Protein AF-A0A351KWB0-F1 (afdb_monomer)

Structure (mmCIF, N/CA/C/O backbone):
data_AF-A0A351KWB0-F1
#
_entry.id   AF-A0A351KWB0-F1
#
loop_
_atom_site.group_PDB
_atom_site.id
_atom_site.type_symbol
_atom_site.label_atom_id
_atom_site.label_alt_id
_atom_site.label_comp_id
_atom_site.label_asym_id
_atom_site.label_entity_id
_atom_site.label_seq_id
_atom_site.pdbx_PDB_ins_code
_atom_site.Cartn_x
_atom_site.Cartn_y
_atom_site.Cartn_z
_atom_site.occupancy
_atom_site.B_iso_or_equiv
_atom_site.auth_seq_id
_atom_site.auth_comp_id
_atom_site.auth_asym_id
_atom_site.auth_atom_id
_atom_site.pdbx_PDB_model_num
ATOM 1 N N . VAL A 1 1 ? -36.703 33.649 34.281 1.00 50.44 1 VAL A N 1
ATOM 2 C CA . VAL A 1 1 ? -35.703 32.871 35.053 1.00 50.44 1 VAL A CA 1
ATOM 3 C C . VAL A 1 1 ? -34.726 32.277 34.058 1.00 50.44 1 VAL A C 1
ATOM 5 O O . VAL A 1 1 ? -35.142 31.576 33.148 1.00 50.44 1 VAL A O 1
ATOM 8 N N . ASP A 1 2 ? -33.474 32.704 34.148 1.00 41.62 2 ASP A N 1
ATOM 9 C CA . ASP A 1 2 ? -32.484 32.672 33.073 1.00 41.62 2 ASP A CA 1
ATOM 10 C C . ASP A 1 2 ? -31.962 31.248 32.773 1.00 41.62 2 ASP A C 1
ATOM 12 O O . ASP A 1 2 ? -31.297 30.610 33.593 1.00 41.62 2 ASP A O 1
ATOM 16 N N . PHE A 1 3 ? -32.289 30.734 31.583 1.00 42.22 3 PHE A N 1
ATOM 17 C CA . PHE A 1 3 ? -31.918 29.393 31.111 1.00 42.22 3 PHE A CA 1
ATOM 18 C C . PHE A 1 3 ? -30.390 29.228 30.987 1.00 42.22 3 PHE A C 1
ATOM 20 O O . PHE A 1 3 ? -29.860 28.127 31.164 1.00 42.22 3 PHE A O 1
ATOM 27 N N . GLN A 1 4 ? -29.657 30.330 30.778 1.00 47.56 4 GLN A N 1
ATOM 28 C CA . GLN A 1 4 ? -28.191 30.333 30.740 1.00 47.56 4 GLN A CA 1
ATOM 29 C C . GLN A 1 4 ? -27.578 30.073 32.125 1.00 47.56 4 GLN A C 1
ATOM 31 O O . GLN A 1 4 ? -26.551 29.399 32.240 1.00 47.56 4 GLN A O 1
ATOM 36 N N . LEU A 1 5 ? -28.243 30.514 33.197 1.00 50.62 5 LEU A N 1
ATOM 37 C CA . LEU A 1 5 ? -27.812 30.282 34.579 1.00 50.62 5 LEU A CA 1
ATOM 38 C C . LEU A 1 5 ? -27.951 28.807 34.993 1.00 50.62 5 LEU A C 1
ATOM 40 O O . LEU A 1 5 ? -27.082 28.276 35.689 1.00 50.62 5 LEU A O 1
ATOM 44 N N . VAL A 1 6 ? -28.980 28.108 34.501 1.00 54.44 6 VAL A N 1
ATOM 45 C CA . VAL A 1 6 ? -29.187 26.668 34.754 1.00 54.44 6 VAL A CA 1
ATOM 46 C C . VAL A 1 6 ? -28.128 25.818 34.042 1.00 54.44 6 VAL A C 1
ATOM 48 O O . VAL A 1 6 ? -27.580 24.883 34.635 1.00 54.44 6 VAL A O 1
ATOM 51 N N . LEU A 1 7 ? -27.757 26.172 32.807 1.00 45.38 7 LEU A N 1
ATOM 52 C CA . LEU A 1 7 ? -26.701 25.471 32.066 1.00 45.38 7 LEU A CA 1
ATOM 53 C C . LEU A 1 7 ? -25.306 25.713 32.660 1.00 45.38 7 LEU A C 1
ATOM 55 O O . LEU A 1 7 ? -24.485 24.791 32.703 1.00 45.38 7 LEU A O 1
ATOM 59 N N . ARG A 1 8 ? -25.045 26.911 33.199 1.00 46.97 8 ARG A N 1
ATOM 60 C CA . ARG A 1 8 ? -23.772 27.231 33.864 1.00 46.97 8 ARG A CA 1
ATOM 61 C C . ARG A 1 8 ? -23.607 26.481 35.190 1.00 46.97 8 ARG A C 1
ATOM 63 O O . ARG A 1 8 ? -22.508 26.018 35.489 1.00 46.97 8 ARG A O 1
ATOM 70 N N . LYS A 1 9 ? -24.697 26.268 35.940 1.00 42.31 9 LYS A N 1
ATOM 71 C CA . LYS A 1 9 ? -24.681 25.495 37.197 1.00 42.31 9 LYS A CA 1
ATOM 72 C C . LYS A 1 9 ? -24.477 23.990 36.964 1.00 42.31 9 LYS A C 1
ATOM 74 O O . LYS A 1 9 ? -23.784 23.348 37.747 1.00 42.31 9 LYS A O 1
ATOM 79 N N . LYS A 1 10 ? -24.993 23.437 35.854 1.00 43.88 10 LYS A N 1
ATOM 80 C CA . LYS A 1 10 ? -24.797 22.018 35.489 1.00 43.88 10 LYS A CA 1
ATOM 81 C C . LYS A 1 10 ? -23.380 21.701 34.994 1.00 43.88 10 LYS A C 1
ATOM 83 O O . LYS A 1 10 ? -22.895 20.597 35.219 1.00 43.88 10 LYS A O 1
ATOM 88 N N . LYS A 1 11 ? -22.694 22.662 34.363 1.00 43.78 11 LYS A N 1
ATOM 89 C CA . LYS A 1 11 ? -21.321 22.472 33.860 1.00 43.78 11 LYS A CA 1
ATOM 90 C C . LYS A 1 11 ? -20.274 22.386 34.983 1.00 43.78 11 LYS A C 1
ATOM 92 O O . LYS A 1 11 ? -19.282 21.691 34.813 1.00 43.78 11 LYS A O 1
ATOM 97 N N . ASN A 1 12 ? -20.531 23.009 36.137 1.00 43.03 12 ASN A N 1
ATOM 98 C CA . ASN A 1 12 ? -19.625 22.995 37.296 1.00 43.03 12 ASN A CA 1
ATOM 99 C C . ASN A 1 12 ? -19.873 21.846 38.296 1.00 43.03 12 ASN A C 1
ATOM 101 O O . ASN A 1 12 ? -19.122 21.724 39.259 1.00 43.03 12 ASN A O 1
ATOM 105 N N . GLN A 1 13 ? -20.891 20.999 38.092 1.00 42.50 13 GLN A N 1
ATOM 106 C CA . GLN A 1 13 ? -21.115 19.797 38.918 1.00 42.50 13 GLN A CA 1
ATOM 107 C C . GLN A 1 13 ? -20.516 18.518 38.327 1.00 42.50 13 GLN A C 1
ATOM 109 O O . GLN A 1 13 ? -20.458 17.496 39.007 1.00 42.50 13 GLN A O 1
ATOM 114 N N . ILE A 1 14 ? -20.016 18.566 37.093 1.00 43.22 14 ILE A N 1
ATOM 115 C CA . ILE A 1 14 ? -19.215 17.479 36.542 1.00 43.22 14 ILE A CA 1
ATOM 116 C C . ILE A 1 14 ? -17.779 17.750 36.984 1.00 43.22 14 ILE A C 1
ATOM 118 O O . ILE A 1 14 ? -16.999 18.365 36.258 1.00 43.22 14 ILE A O 1
ATOM 122 N N . LYS A 1 15 ? -17.429 17.309 38.201 1.00 38.59 15 LYS A N 1
ATOM 123 C CA . LYS A 1 15 ? -16.023 17.011 38.490 1.00 38.59 15 LYS A CA 1
ATOM 124 C C . LYS A 1 15 ? -15.554 16.108 37.343 1.00 38.59 15 LYS A C 1
ATOM 126 O O . LYS A 1 15 ? -16.262 15.133 37.063 1.00 38.59 15 LYS A O 1
ATOM 131 N N . PRO A 1 16 ? -14.446 16.407 36.637 1.00 40.53 16 PRO A N 1
ATOM 132 C CA . PRO A 1 16 ? -13.857 15.387 35.788 1.00 40.53 16 PRO A CA 1
ATOM 133 C C . PRO A 1 16 ? -13.693 14.171 36.694 1.00 40.53 16 PRO A C 1
ATOM 135 O O . PRO A 1 16 ? -13.150 14.300 37.793 1.00 40.53 16 PRO A O 1
ATOM 138 N N . LEU A 1 17 ? -14.252 13.027 36.296 1.00 44.78 17 LEU A N 1
ATOM 139 C CA . LEU A 1 17 ? -13.807 11.770 36.868 1.00 44.78 17 LEU A CA 1
ATOM 140 C C . LEU A 1 17 ? -12.336 11.683 36.463 1.00 44.78 17 LEU A C 1
ATOM 142 O O . LEU A 1 17 ? -11.994 11.247 35.365 1.00 44.78 17 LEU A O 1
ATOM 146 N N . ASP A 1 18 ? -11.493 12.227 37.332 1.00 44.56 18 ASP A N 1
ATOM 147 C CA . ASP A 1 18 ? -10.136 11.803 37.569 1.00 44.56 18 ASP A CA 1
ATOM 148 C C . ASP A 1 18 ? -10.232 10.302 37.846 1.00 44.56 18 ASP A C 1
ATOM 150 O O . ASP A 1 18 ? -10.363 9.831 38.974 1.00 44.56 18 ASP A O 1
ATOM 154 N N . PHE A 1 19 ? -10.298 9.535 36.761 1.00 43.97 19 PHE A N 1
ATOM 155 C CA . PHE A 1 19 ? -9.862 8.164 36.777 1.00 43.97 19 PHE A CA 1
ATOM 156 C C . PHE A 1 19 ? -8.351 8.241 36.948 1.00 43.97 19 PHE A C 1
ATOM 158 O O . PHE A 1 19 ? -7.607 8.185 35.967 1.00 43.97 19 PHE A O 1
ATOM 165 N N . GLY A 1 20 ? -7.924 8.373 38.203 1.00 41.56 20 GLY A N 1
ATOM 166 C CA . GLY A 1 20 ? -6.571 8.150 38.688 1.00 41.56 20 GLY A CA 1
ATOM 167 C C . GLY A 1 20 ? -6.191 6.685 38.501 1.00 41.56 20 GLY A C 1
ATOM 168 O O . GLY A 1 20 ? -5.885 5.971 39.446 1.00 41.56 20 GLY A O 1
ATOM 169 N N . ILE A 1 21 ? -6.260 6.214 37.257 1.00 46.81 21 ILE A N 1
ATOM 170 C CA . ILE A 1 21 ? -5.775 4.921 36.801 1.00 46.81 21 ILE A CA 1
ATOM 171 C C . ILE A 1 21 ? -4.416 5.190 36.149 1.00 46.81 21 ILE A C 1
ATOM 173 O O . ILE A 1 21 ? -4.164 4.862 34.994 1.00 46.81 21 ILE A O 1
ATOM 177 N N . SER A 1 22 ? -3.497 5.780 36.909 1.00 51.03 22 SER A N 1
ATOM 178 C CA . SER A 1 22 ? -2.058 5.638 36.684 1.00 51.03 22 SER A CA 1
ATOM 179 C C . SER A 1 22 ? -1.624 4.245 37.154 1.00 51.03 22 SER A C 1
ATOM 181 O O . SER A 1 22 ? -0.728 4.086 37.976 1.00 51.03 22 SER A O 1
ATOM 183 N N . SER A 1 23 ? -2.296 3.199 36.665 1.00 54.19 23 SER A N 1
ATOM 184 C CA . SER A 1 23 ? -1.845 1.840 36.944 1.00 54.19 23 SER A CA 1
ATOM 185 C C . SER A 1 23 ? -0.607 1.556 36.076 1.00 54.19 23 SER A C 1
ATOM 187 O O . SER A 1 23 ? -0.650 1.782 34.860 1.00 54.19 23 SER A O 1
ATOM 189 N N . PRO A 1 24 ? 0.499 1.055 36.654 1.00 56.16 24 PRO A N 1
ATOM 190 C CA . PRO A 1 24 ? 1.737 0.766 35.921 1.00 56.16 24 PRO A CA 1
ATOM 191 C C . PRO A 1 24 ? 1.529 -0.243 34.779 1.00 56.16 24 PRO A C 1
ATOM 193 O O . PRO A 1 24 ? 2.297 -0.259 33.825 1.00 56.16 24 PRO A O 1
ATOM 196 N N . ILE A 1 25 ? 0.445 -1.024 34.838 1.00 59.28 25 ILE A N 1
ATOM 197 C CA . ILE A 1 25 ? 0.018 -2.003 33.830 1.00 59.28 25 ILE A CA 1
ATOM 198 C C . ILE A 1 25 ? -0.458 -1.325 32.533 1.00 59.28 25 ILE A C 1
ATOM 200 O O . ILE A 1 25 ? -0.174 -1.803 31.439 1.00 59.28 25 ILE A O 1
ATOM 204 N N . PHE A 1 26 ? -1.174 -0.198 32.621 1.00 56.34 26 PHE A N 1
ATOM 205 C CA . PHE A 1 26 ? -1.604 0.535 31.424 1.00 56.34 26 PHE A CA 1
ATOM 206 C C . PHE A 1 26 ? -0.441 1.301 30.788 1.00 56.34 26 PHE A C 1
ATOM 208 O O . PHE A 1 26 ? -0.346 1.350 29.563 1.00 56.34 26 PHE A O 1
ATOM 215 N N . ALA A 1 27 ? 0.462 1.854 31.602 1.00 53.97 27 ALA A N 1
ATOM 216 C CA . ALA A 1 27 ? 1.679 2.491 31.107 1.00 53.97 27 ALA A CA 1
ATOM 217 C C . ALA A 1 27 ? 2.593 1.473 30.404 1.00 53.97 27 ALA A C 1
ATOM 219 O O . ALA A 1 27 ? 3.015 1.717 29.276 1.00 53.97 27 ALA A O 1
ATOM 220 N N . SER A 1 28 ? 2.818 0.299 31.008 1.00 58.41 28 SER A N 1
ATOM 221 C CA . SER A 1 28 ? 3.610 -0.768 30.390 1.00 58.41 28 SER A CA 1
ATOM 222 C C . SER A 1 28 ? 2.957 -1.313 29.118 1.00 58.41 28 SER A C 1
ATOM 224 O O . SER A 1 28 ? 3.647 -1.486 28.119 1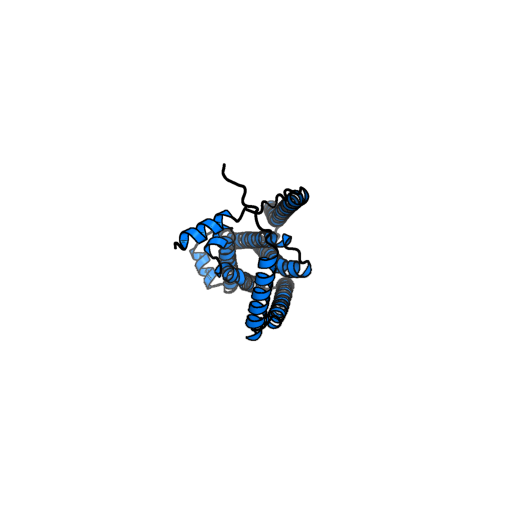.00 58.41 28 SER A O 1
ATOM 226 N N . ALA A 1 29 ? 1.632 -1.486 29.081 1.00 61.31 29 ALA A N 1
ATOM 227 C CA . ALA A 1 29 ? 0.926 -1.918 27.872 1.00 61.31 29 ALA A CA 1
ATOM 228 C C . ALA A 1 29 ? 1.016 -0.902 26.717 1.00 61.31 29 ALA A C 1
ATOM 230 O O . ALA A 1 29 ? 1.111 -1.302 25.557 1.00 61.31 29 ALA A O 1
ATOM 231 N N . VAL A 1 30 ? 0.992 0.404 27.008 1.00 65.31 30 VAL A N 1
ATOM 232 C CA . VAL A 1 30 ? 1.160 1.461 25.994 1.00 65.31 30 VAL A CA 1
ATOM 233 C C . VAL A 1 30 ? 2.591 1.488 25.459 1.00 65.31 30 VAL A C 1
ATOM 235 O O . VAL A 1 30 ? 2.761 1.584 24.245 1.00 65.31 30 VAL A O 1
ATOM 238 N N . ILE A 1 31 ? 3.588 1.345 26.337 1.00 67.25 31 ILE A N 1
ATOM 239 C CA . ILE A 1 31 ? 5.009 1.280 25.964 1.00 67.25 31 ILE A CA 1
ATOM 240 C C . ILE A 1 31 ? 5.271 0.058 25.070 1.00 67.25 31 ILE A C 1
ATOM 242 O O . ILE A 1 31 ? 5.783 0.206 23.963 1.00 67.25 31 ILE A O 1
ATOM 246 N N . TRP A 1 32 ? 4.779 -1.123 25.461 1.00 71.75 32 TRP A N 1
ATOM 247 C CA . TRP A 1 32 ? 4.871 -2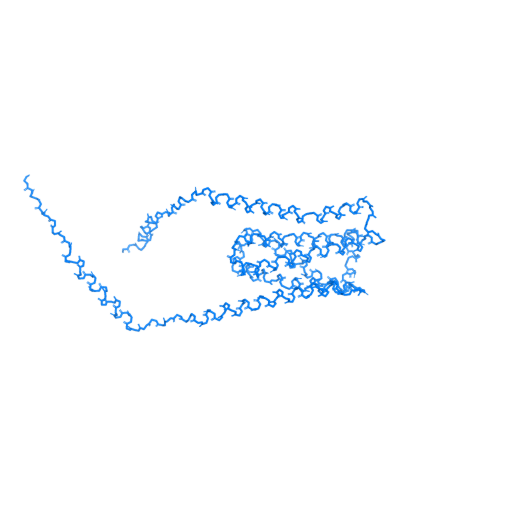.343 24.648 1.00 71.75 32 TRP A CA 1
ATOM 248 C C . TRP A 1 32 ? 4.230 -2.188 23.264 1.00 71.75 32 TRP A C 1
ATOM 250 O O . TRP A 1 32 ? 4.756 -2.689 22.272 1.00 71.75 32 TRP A O 1
ATOM 260 N N . LEU A 1 33 ? 3.098 -1.483 23.165 1.00 76.12 33 LEU A N 1
ATOM 261 C CA . LEU A 1 33 ? 2.438 -1.247 21.880 1.00 76.12 33 LEU A CA 1
ATOM 262 C C . LEU A 1 33 ? 3.224 -0.277 20.988 1.00 76.12 33 LEU A C 1
ATOM 264 O O . LEU A 1 33 ? 3.247 -0.470 19.772 1.00 76.12 33 LEU A O 1
ATOM 268 N N . SER A 1 34 ? 3.848 0.758 21.563 1.00 76.19 34 SER A N 1
ATOM 269 C CA . SER A 1 34 ? 4.725 1.663 20.812 1.00 76.19 34 SER A CA 1
ATOM 270 C C . SER A 1 34 ? 6.010 0.977 20.367 1.00 76.19 34 SER A C 1
ATOM 272 O O . SER A 1 34 ? 6.423 1.175 19.227 1.00 76.19 34 SER A O 1
ATOM 274 N N . ASP A 1 35 ? 6.586 0.118 21.205 1.00 81.69 35 ASP A N 1
ATOM 275 C CA . ASP A 1 35 ? 7.781 -0.650 20.862 1.00 81.69 35 ASP A CA 1
ATOM 276 C C . ASP A 1 35 ? 7.481 -1.647 19.743 1.00 81.69 35 ASP A C 1
ATOM 278 O O . ASP A 1 35 ? 8.228 -1.725 18.770 1.00 81.69 35 ASP A O 1
ATOM 282 N N . LEU A 1 36 ? 6.328 -2.326 19.797 1.00 82.81 36 LEU A N 1
ATOM 283 C CA . LEU A 1 36 ? 5.885 -3.219 18.725 1.00 82.81 36 LEU A CA 1
ATOM 284 C C . LEU A 1 36 ? 5.579 -2.456 17.429 1.00 82.81 36 LEU A C 1
ATOM 286 O O . LEU A 1 36 ? 5.871 -2.941 16.339 1.00 82.81 36 LEU A O 1
ATOM 290 N N . TRP A 1 37 ? 5.005 -1.254 17.524 1.00 87.25 37 TRP A N 1
ATOM 291 C CA . TRP A 1 37 ? 4.761 -0.398 16.362 1.00 87.25 37 TRP A CA 1
ATOM 292 C C . TRP A 1 37 ? 6.070 0.056 15.709 1.00 87.25 37 TRP A C 1
ATOM 294 O O . TRP A 1 37 ? 6.209 -0.066 14.492 1.00 87.25 37 TRP A O 1
ATOM 304 N N . ASN A 1 38 ? 7.039 0.510 16.510 1.00 84.62 38 ASN A N 1
ATOM 305 C CA . ASN A 1 38 ? 8.373 0.886 16.042 1.00 84.62 38 ASN A CA 1
ATOM 306 C C . ASN A 1 38 ? 9.075 -0.318 15.412 1.00 84.62 38 ASN A C 1
ATOM 308 O O . ASN A 1 38 ? 9.593 -0.221 14.304 1.00 84.62 38 ASN A O 1
ATOM 312 N N . PHE A 1 39 ? 9.027 -1.477 16.068 1.00 87.38 39 PHE A N 1
ATOM 313 C CA . PHE A 1 39 ? 9.585 -2.717 15.546 1.00 87.38 39 PHE A CA 1
ATOM 314 C C . PHE A 1 39 ? 8.960 -3.106 14.200 1.00 87.38 39 PHE A C 1
ATOM 316 O O . PHE A 1 39 ? 9.680 -3.383 13.244 1.00 87.38 39 PHE A O 1
ATOM 323 N N . CYS A 1 40 ? 7.629 -3.059 14.075 1.00 86.69 40 CYS A N 1
ATOM 324 C CA . CYS A 1 40 ? 6.955 -3.305 12.801 1.00 86.69 40 CYS A CA 1
ATOM 325 C C . CYS A 1 40 ? 7.331 -2.273 11.731 1.00 86.69 40 CYS A C 1
ATOM 327 O O . CYS A 1 40 ? 7.444 -2.641 10.563 1.00 86.69 40 CYS A O 1
ATOM 329 N N . LEU A 1 41 ? 7.531 -1.005 12.101 1.00 87.94 41 LEU A N 1
ATOM 330 C CA . LEU A 1 41 ? 7.994 0.028 11.177 1.00 87.94 41 LEU A CA 1
ATOM 331 C C . LEU A 1 41 ? 9.397 -0.305 10.655 1.00 87.94 41 LEU A C 1
ATOM 333 O O . LEU A 1 41 ? 9.585 -0.338 9.440 1.00 87.94 41 LEU A O 1
ATOM 337 N N . PHE A 1 42 ? 10.343 -0.626 11.540 1.00 89.50 42 PHE A N 1
ATOM 338 C CA . PHE A 1 42 ? 11.691 -1.059 11.159 1.00 89.50 42 PHE A CA 1
ATOM 339 C C . PHE A 1 42 ? 11.659 -2.304 10.271 1.00 89.50 42 PHE A C 1
ATOM 341 O O . PHE A 1 42 ? 12.285 -2.329 9.212 1.00 89.50 42 PHE A O 1
ATOM 348 N N . LEU A 1 43 ? 10.859 -3.304 10.644 1.00 89.88 43 LEU A N 1
ATOM 349 C CA . LEU A 1 43 ? 10.685 -4.519 9.853 1.00 89.88 43 LEU A CA 1
ATOM 350 C C . LEU A 1 43 ? 10.133 -4.209 8.455 1.00 89.88 43 LEU A C 1
ATOM 352 O O . LEU A 1 43 ? 10.530 -4.825 7.472 1.00 89.88 43 LEU A O 1
ATOM 356 N N . SER A 1 44 ? 9.248 -3.218 8.348 1.00 88.50 44 SER A N 1
ATOM 357 C CA . SER A 1 44 ? 8.657 -2.804 7.077 1.00 88.50 44 SER A CA 1
ATOM 358 C C . SER A 1 44 ? 9.632 -2.074 6.140 1.00 88.50 44 SER A C 1
ATOM 360 O O . SER A 1 44 ? 9.384 -1.999 4.935 1.00 88.50 44 SER A O 1
ATOM 362 N N . LEU A 1 45 ? 10.757 -1.583 6.672 1.00 91.31 45 LEU A N 1
ATOM 363 C CA . LEU A 1 45 ? 11.850 -0.975 5.908 1.00 91.31 45 LEU A CA 1
ATOM 364 C C . LEU A 1 45 ? 12.889 -2.000 5.436 1.00 91.31 45 LEU A C 1
ATOM 366 O O . LEU A 1 45 ? 13.602 -1.721 4.474 1.00 91.31 45 LEU A O 1
ATOM 370 N N . LEU A 1 46 ? 12.953 -3.191 6.049 1.00 91.19 46 LEU A N 1
ATOM 371 C CA . LEU A 1 46 ? 13.894 -4.244 5.644 1.00 91.19 46 LEU A CA 1
ATOM 372 C C . LEU A 1 46 ? 13.839 -4.590 4.150 1.00 91.19 46 LEU A C 1
ATOM 374 O O . LEU A 1 46 ? 14.908 -4.738 3.566 1.00 91.19 46 LEU A O 1
ATOM 378 N N . PRO A 1 47 ? 12.667 -4.693 3.492 1.00 91.19 47 PRO A N 1
ATOM 379 C CA . PRO A 1 47 ? 12.633 -4.955 2.058 1.00 91.19 47 PRO A CA 1
ATOM 380 C C . PRO A 1 47 ? 13.297 -3.850 1.236 1.00 91.19 47 PRO A C 1
ATOM 382 O O . PRO A 1 47 ? 14.005 -4.143 0.281 1.00 91.19 47 PRO A O 1
ATOM 385 N N . GLY A 1 48 ? 13.121 -2.586 1.620 1.00 89.38 48 GLY A N 1
ATOM 386 C CA . GLY A 1 48 ? 13.801 -1.456 0.989 1.00 89.38 48 GLY A CA 1
ATOM 387 C C . GLY A 1 48 ? 15.317 -1.507 1.188 1.00 89.38 48 GLY A C 1
ATOM 388 O O . GLY A 1 48 ? 16.063 -1.260 0.247 1.00 89.38 48 GLY A O 1
ATOM 389 N N . ILE A 1 49 ? 15.775 -1.897 2.381 1.00 91.12 49 ILE A N 1
ATOM 390 C CA . ILE A 1 49 ? 17.205 -2.101 2.668 1.00 91.12 49 ILE A CA 1
ATOM 391 C C . ILE A 1 49 ? 17.761 -3.257 1.828 1.00 91.12 49 ILE A C 1
ATOM 393 O O . ILE A 1 49 ? 18.822 -3.127 1.227 1.00 91.12 49 ILE A O 1
ATOM 397 N N . TYR A 1 50 ? 17.032 -4.369 1.739 1.00 91.94 50 TYR A N 1
ATOM 398 C CA . TYR A 1 50 ? 17.405 -5.510 0.908 1.00 91.94 50 TYR A CA 1
ATOM 399 C C . TYR A 1 50 ? 17.502 -5.124 -0.572 1.00 91.94 50 TYR A C 1
ATOM 401 O O . TYR A 1 50 ? 18.492 -5.445 -1.221 1.00 91.94 50 TYR A O 1
ATOM 409 N N . LEU A 1 51 ? 16.532 -4.365 -1.090 1.00 90.81 51 LEU A N 1
ATOM 410 C CA . LEU A 1 51 ? 16.582 -3.836 -2.452 1.00 90.81 51 LEU A CA 1
ATOM 411 C C . LEU A 1 51 ? 17.812 -2.953 -2.673 1.00 90.81 51 LEU A C 1
ATOM 413 O O . LEU A 1 51 ? 18.485 -3.091 -3.689 1.00 90.81 51 LEU A O 1
ATOM 417 N N . TRP A 1 52 ? 18.127 -2.077 -1.717 1.00 91.19 52 TRP A N 1
ATOM 418 C CA . TRP A 1 52 ? 19.319 -1.238 -1.785 1.00 91.19 52 TRP A CA 1
ATOM 419 C C . TRP A 1 52 ? 20.596 -2.081 -1.867 1.00 91.19 52 TRP A C 1
ATOM 421 O O . TRP A 1 52 ? 21.426 -1.828 -2.736 1.00 91.19 52 TRP A O 1
ATOM 431 N N . PHE A 1 53 ? 20.718 -3.134 -1.053 1.00 93.19 53 PHE A N 1
ATOM 432 C CA . PHE A 1 53 ? 21.819 -4.094 -1.164 1.00 93.19 53 PHE A CA 1
ATOM 433 C C . PHE A 1 53 ? 21.870 -4.754 -2.550 1.00 93.19 53 PHE A C 1
ATOM 435 O O . PHE A 1 53 ? 22.934 -4.794 -3.159 1.00 93.19 53 PHE A O 1
ATOM 442 N N . LEU A 1 54 ? 20.740 -5.217 -3.091 1.00 91.00 54 LEU A N 1
ATOM 443 C CA . LEU A 1 54 ? 20.705 -5.833 -4.424 1.00 91.00 54 LEU A CA 1
ATOM 444 C C . LEU A 1 54 ? 21.173 -4.878 -5.528 1.00 91.00 54 LEU A C 1
ATOM 446 O O . LEU A 1 54 ? 21.843 -5.317 -6.458 1.00 91.00 54 LEU A O 1
ATOM 450 N N . ILE A 1 55 ? 20.850 -3.588 -5.409 1.00 90.06 55 ILE A N 1
ATOM 451 C CA . ILE A 1 55 ? 21.319 -2.552 -6.334 1.00 90.06 55 ILE A CA 1
ATOM 452 C C . ILE A 1 55 ? 22.839 -2.373 -6.218 1.00 90.06 55 ILE A C 1
ATOM 454 O O . ILE A 1 55 ? 23.520 -2.368 -7.237 1.00 90.06 55 ILE A O 1
ATOM 458 N N . GLN A 1 56 ? 23.383 -2.254 -5.000 1.00 92.19 56 GLN A N 1
ATOM 459 C CA . GLN A 1 56 ? 24.822 -2.018 -4.790 1.00 92.19 56 GLN A CA 1
ATOM 460 C C . GLN A 1 56 ? 25.705 -3.178 -5.267 1.00 92.19 56 GLN A C 1
ATOM 462 O O . GLN A 1 56 ? 26.832 -2.956 -5.695 1.00 92.19 56 GLN A O 1
ATOM 467 N N . PHE A 1 57 ? 25.202 -4.408 -5.176 1.00 92.56 57 PHE A N 1
ATOM 468 C CA . PHE A 1 57 ? 25.932 -5.617 -5.563 1.00 92.56 57 PHE A CA 1
ATOM 469 C C . PHE A 1 57 ? 25.563 -6.125 -6.966 1.00 92.56 57 PHE A C 1
ATOM 471 O O . PHE A 1 57 ? 25.895 -7.260 -7.294 1.00 92.56 57 PHE A O 1
ATOM 478 N N . GLU A 1 58 ? 24.844 -5.324 -7.767 1.00 88.19 58 GLU A N 1
ATOM 479 C CA . GLU A 1 58 ? 24.384 -5.679 -9.125 1.00 88.19 58 GLU A CA 1
ATOM 480 C C . GLU A 1 58 ? 23.660 -7.043 -9.188 1.00 88.19 58 GLU A C 1
ATOM 482 O O . GLU A 1 58 ? 23.644 -7.747 -10.195 1.00 88.19 58 GLU A O 1
ATOM 487 N N . ALA A 1 59 ? 23.006 -7.417 -8.086 1.00 90.50 59 ALA A N 1
ATOM 488 C CA . ALA A 1 59 ? 22.420 -8.736 -7.865 1.00 90.50 59 ALA A CA 1
ATOM 489 C C . ALA A 1 59 ? 20.930 -8.809 -8.250 1.00 90.50 59 ALA A C 1
ATOM 491 O O . ALA A 1 59 ? 20.237 -9.761 -7.891 1.00 90.50 59 ALA A O 1
ATOM 492 N N . LEU A 1 60 ? 20.417 -7.807 -8.972 1.00 85.50 60 LEU A N 1
ATOM 493 C CA . LEU A 1 60 ? 19.033 -7.770 -9.470 1.00 85.50 60 LEU A CA 1
ATOM 494 C C . LEU A 1 60 ? 18.798 -8.693 -10.677 1.00 85.50 60 LEU A C 1
ATOM 496 O O . LEU A 1 60 ? 17.652 -8.917 -11.067 1.00 85.50 60 LEU A O 1
ATOM 500 N N . GLY A 1 61 ? 19.868 -9.254 -11.242 1.00 88.88 61 GLY A N 1
ATOM 501 C CA . GLY A 1 61 ? 19.804 -10.155 -12.384 1.00 88.88 61 GLY A CA 1
ATOM 502 C C . GLY A 1 61 ? 19.818 -9.426 -13.735 1.00 88.88 61 GLY A C 1
ATOM 503 O O . GLY A 1 61 ? 20.212 -8.263 -13.806 1.00 88.88 61 GLY A O 1
ATOM 504 N N . PRO A 1 62 ? 19.406 -10.105 -14.823 1.00 87.19 62 PRO A N 1
ATOM 505 C CA . PRO A 1 62 ? 19.623 -9.629 -16.193 1.00 87.19 62 PRO A CA 1
ATOM 506 C C . PRO A 1 62 ? 18.849 -8.360 -16.565 1.00 87.19 62 PRO A C 1
ATOM 508 O O . PRO A 1 62 ? 19.300 -7.602 -17.417 1.00 87.19 62 PRO A O 1
ATOM 511 N N . ASN A 1 63 ? 17.682 -8.140 -15.951 1.00 90.06 63 ASN A N 1
ATOM 512 C CA . ASN A 1 63 ? 16.852 -6.960 -16.185 1.00 90.06 63 ASN A CA 1
ATOM 513 C C . ASN A 1 63 ? 16.612 -6.210 -14.861 1.00 90.06 63 ASN A C 1
ATOM 515 O O . ASN A 1 63 ? 15.585 -6.418 -14.206 1.00 90.06 63 ASN A O 1
ATOM 519 N N . PRO A 1 64 ? 17.567 -5.367 -14.423 1.00 89.81 64 PRO A N 1
ATOM 520 C CA . PRO A 1 64 ? 17.532 -4.760 -13.094 1.00 89.81 64 PRO A CA 1
ATOM 521 C C . PRO A 1 64 ? 16.368 -3.780 -12.916 1.00 89.81 64 PRO A C 1
ATOM 523 O O . PRO A 1 64 ? 15.820 -3.664 -11.821 1.00 89.81 64 PRO A O 1
ATOM 526 N N . VAL A 1 65 ? 15.960 -3.111 -13.996 1.00 90.75 65 VAL A N 1
ATOM 527 C CA . VAL A 1 65 ? 14.848 -2.155 -13.996 1.00 90.75 65 VAL A CA 1
ATOM 528 C C . VAL A 1 65 ? 13.522 -2.881 -13.777 1.00 90.75 65 VAL A C 1
ATOM 530 O O . VAL A 1 65 ? 12.765 -2.547 -12.867 1.00 90.75 65 VAL A O 1
ATOM 533 N N . GLU A 1 66 ? 13.270 -3.949 -14.535 1.00 90.38 66 GLU A N 1
ATOM 534 C CA . GLU A 1 66 ? 12.082 -4.786 -14.344 1.00 90.38 66 GLU A CA 1
ATOM 535 C C . GLU A 1 66 ? 12.050 -5.416 -12.944 1.00 90.38 66 GLU A C 1
ATOM 537 O O . GLU A 1 66 ? 11.011 -5.398 -12.279 1.00 90.38 66 GLU A O 1
ATOM 542 N N . ALA A 1 67 ? 13.192 -5.908 -12.452 1.00 91.44 67 ALA A N 1
ATOM 543 C CA . ALA A 1 67 ? 13.304 -6.464 -11.106 1.00 91.44 67 ALA A CA 1
ATOM 544 C C . ALA A 1 67 ? 12.981 -5.424 -10.018 1.00 91.44 67 ALA A C 1
ATOM 546 O O . ALA A 1 67 ? 12.256 -5.735 -9.070 1.00 91.44 67 ALA A O 1
ATOM 547 N N . PHE A 1 68 ? 13.458 -4.182 -10.163 1.00 93.69 68 PHE A N 1
ATOM 548 C CA . PHE A 1 68 ? 13.128 -3.075 -9.263 1.00 93.69 68 PHE A CA 1
ATOM 549 C C . PHE A 1 68 ? 11.618 -2.801 -9.231 1.00 93.69 68 PHE A C 1
ATOM 551 O O . PHE A 1 68 ? 11.019 -2.689 -8.153 1.00 93.69 68 PHE A O 1
ATOM 558 N N . HIS A 1 69 ? 10.986 -2.732 -10.404 1.00 92.94 69 HIS A N 1
ATOM 559 C CA . HIS A 1 69 ? 9.551 -2.477 -10.538 1.00 92.94 69 HIS A CA 1
ATOM 560 C C . HIS A 1 69 ? 8.707 -3.595 -9.939 1.00 92.94 69 HIS A C 1
ATOM 562 O O . HIS A 1 69 ? 7.807 -3.327 -9.139 1.00 92.94 69 HIS A O 1
ATOM 568 N N . LEU A 1 70 ? 9.030 -4.850 -10.258 1.00 92.19 70 LEU A N 1
ATOM 569 C CA . LEU A 1 70 ? 8.352 -6.014 -9.694 1.00 92.19 70 LEU A CA 1
ATOM 570 C C . LEU A 1 70 ? 8.515 -6.059 -8.176 1.00 92.19 70 LEU A C 1
ATOM 572 O O . LEU A 1 70 ? 7.532 -6.242 -7.459 1.00 92.19 70 LEU A O 1
ATOM 576 N N . PHE A 1 71 ? 9.727 -5.835 -7.665 1.00 94.38 71 PHE A N 1
ATOM 577 C CA . PHE A 1 71 ? 9.983 -5.840 -6.231 1.00 94.38 71 PHE A CA 1
ATOM 578 C C . PHE A 1 71 ? 9.149 -4.770 -5.516 1.00 94.38 71 PHE A C 1
ATOM 580 O O . PHE A 1 71 ? 8.348 -5.086 -4.633 1.00 94.38 71 PHE A O 1
ATOM 587 N N . THR A 1 72 ? 9.293 -3.504 -5.908 1.00 96.06 72 THR A N 1
ATOM 588 C CA . THR A 1 72 ? 8.592 -2.381 -5.262 1.00 96.06 72 THR A CA 1
ATOM 589 C C . THR A 1 72 ? 7.070 -2.512 -5.366 1.00 96.06 72 THR A C 1
ATOM 591 O O . THR A 1 72 ? 6.374 -2.321 -4.364 1.00 96.06 72 THR A O 1
ATOM 594 N N . GLY A 1 73 ? 6.552 -2.931 -6.524 1.00 94.88 73 GLY A N 1
ATOM 595 C CA . GLY A 1 73 ? 5.124 -3.161 -6.750 1.00 94.88 73 GLY A CA 1
ATOM 596 C C . GLY A 1 73 ? 4.556 -4.301 -5.898 1.00 94.88 73 GLY A C 1
ATOM 597 O O . GLY A 1 73 ? 3.530 -4.133 -5.231 1.00 94.88 73 GLY A O 1
ATOM 598 N N . ILE A 1 74 ? 5.247 -5.445 -5.835 1.00 94.38 74 ILE A N 1
ATOM 599 C CA . ILE A 1 74 ? 4.824 -6.597 -5.022 1.00 94.38 74 ILE A CA 1
ATOM 600 C C . ILE A 1 74 ? 4.837 -6.242 -3.532 1.00 94.38 74 ILE A C 1
ATOM 602 O O . ILE A 1 74 ? 3.897 -6.581 -2.810 1.00 94.38 74 ILE A O 1
ATOM 606 N N . TRP A 1 75 ? 5.859 -5.534 -3.045 1.00 95.75 75 TRP A N 1
ATOM 607 C CA . TRP A 1 75 ? 5.903 -5.111 -1.642 1.00 95.75 75 TRP A CA 1
ATOM 608 C C . TRP A 1 75 ? 4.807 -4.098 -1.304 1.00 95.75 75 TRP A C 1
ATOM 610 O O . TRP A 1 75 ? 4.159 -4.239 -0.262 1.00 95.75 75 TRP A O 1
ATOM 620 N N . ALA A 1 76 ? 4.507 -3.154 -2.200 1.00 96.56 76 ALA A N 1
ATOM 621 C CA . ALA A 1 76 ? 3.363 -2.260 -2.042 1.00 96.56 76 ALA A CA 1
ATOM 622 C C . ALA A 1 76 ? 2.038 -3.037 -1.911 1.00 96.56 76 ALA A C 1
ATOM 624 O O . ALA A 1 76 ? 1.249 -2.759 -0.997 1.00 96.56 76 ALA A O 1
ATOM 625 N N . LEU A 1 77 ? 1.821 -4.048 -2.765 1.00 95.06 77 LEU A N 1
ATOM 626 C CA . LEU A 1 77 ? 0.636 -4.912 -2.747 1.00 95.06 77 LEU A CA 1
ATOM 627 C C . LEU A 1 77 ? 0.559 -5.778 -1.480 1.00 95.06 77 LEU A C 1
ATOM 629 O O . LEU A 1 77 ? -0.515 -5.912 -0.886 1.00 95.06 77 LEU A O 1
ATOM 633 N N . ARG A 1 78 ? 1.687 -6.323 -1.010 1.00 95.56 78 ARG A N 1
ATOM 634 C CA . ARG A 1 78 ? 1.763 -7.089 0.246 1.00 95.56 78 ARG A CA 1
ATOM 635 C C . ARG A 1 78 ? 1.337 -6.242 1.441 1.00 95.56 78 ARG A C 1
ATOM 637 O O . ARG A 1 78 ? 0.471 -6.667 2.208 1.00 95.56 78 ARG A O 1
ATOM 644 N N . PHE A 1 79 ? 1.870 -5.027 1.582 1.00 95.31 79 PHE A N 1
ATOM 645 C CA . PHE A 1 79 ? 1.465 -4.120 2.663 1.00 95.31 79 PHE A CA 1
ATOM 646 C C . PHE A 1 79 ? 0.001 -3.676 2.543 1.00 95.31 79 PHE A C 1
ATOM 648 O O . PHE A 1 79 ? -0.687 -3.532 3.560 1.00 95.31 79 PHE A O 1
ATOM 655 N N . LEU A 1 80 ? -0.520 -3.534 1.321 1.00 94.94 80 LEU A N 1
ATOM 656 C CA . LEU A 1 80 ? -1.940 -3.266 1.096 1.00 9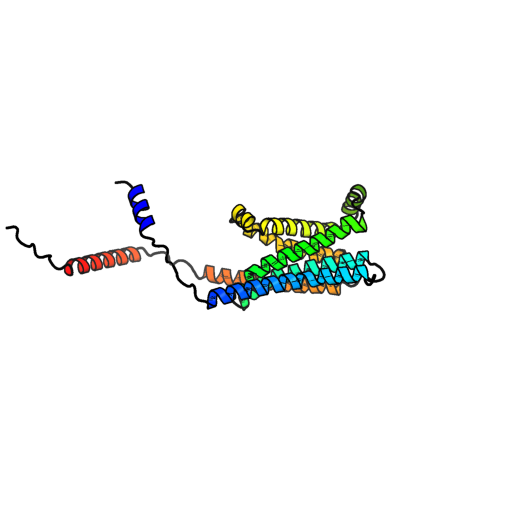4.94 80 LEU A CA 1
ATOM 657 C C . LEU A 1 80 ? -2.818 -4.427 1.590 1.00 94.94 80 LEU A C 1
ATOM 659 O O . LEU A 1 80 ? -3.792 -4.207 2.314 1.00 94.94 80 LEU A O 1
ATOM 663 N N . CYS A 1 81 ? -2.435 -5.668 1.280 1.00 94.31 81 CYS A N 1
ATOM 664 C CA . CYS A 1 81 ? -3.110 -6.868 1.775 1.00 94.31 81 CYS A CA 1
ATOM 665 C C . CYS A 1 81 ? -3.049 -6.953 3.308 1.00 94.31 81 CYS A C 1
ATOM 667 O O . CYS A 1 81 ? -4.085 -7.135 3.950 1.00 94.31 81 CYS A O 1
ATOM 669 N N . LEU A 1 82 ? -1.877 -6.725 3.916 1.00 93.38 82 LEU A N 1
ATOM 670 C CA . LEU A 1 82 ? -1.715 -6.684 5.378 1.00 93.38 82 LEU A CA 1
ATOM 671 C C . LEU A 1 82 ? -2.630 -5.637 6.028 1.00 93.38 82 LEU A C 1
ATOM 673 O O . LEU A 1 82 ? -3.284 -5.904 7.038 1.00 93.38 82 LEU A O 1
ATOM 677 N N . THR A 1 83 ? -2.759 -4.463 5.409 1.00 92.69 83 THR A N 1
ATOM 678 C CA . THR A 1 83 ? -3.673 -3.407 5.868 1.00 92.69 83 THR A CA 1
ATOM 679 C C . THR A 1 83 ? -5.130 -3.884 5.889 1.00 92.69 83 THR A C 1
ATOM 681 O O . THR A 1 83 ? -5.883 -3.579 6.822 1.00 92.69 83 THR A O 1
ATOM 684 N N . LEU A 1 84 ? -5.541 -4.656 4.879 1.00 91.38 84 LEU A N 1
ATOM 685 C CA . LEU A 1 84 ? -6.893 -5.204 4.768 1.00 91.38 84 LEU A CA 1
ATOM 686 C C . LEU A 1 84 ? -7.157 -6.347 5.760 1.00 91.38 84 LEU A C 1
ATOM 688 O O . LEU A 1 84 ? -8.273 -6.409 6.294 1.00 91.38 84 LEU A O 1
ATOM 692 N N . VAL A 1 85 ? -6.144 -7.175 6.052 1.00 91.69 85 VAL A N 1
ATOM 693 C CA . VAL A 1 85 ? -6.166 -8.299 7.018 1.00 91.69 85 VAL A CA 1
ATOM 694 C C . VAL A 1 85 ? -6.404 -7.833 8.455 1.00 91.69 85 VAL A C 1
ATOM 696 O O . VAL A 1 85 ? -7.049 -8.532 9.236 1.00 91.69 85 VAL A O 1
ATOM 699 N N . ILE A 1 86 ? -5.959 -6.631 8.827 1.00 88.19 86 ILE A N 1
ATOM 700 C CA . ILE A 1 86 ? -6.032 -6.182 10.227 1.00 88.19 86 ILE A CA 1
ATOM 701 C C . ILE A 1 86 ? -7.449 -6.188 10.791 1.00 88.19 86 ILE A C 1
ATOM 703 O O . ILE A 1 86 ? -7.651 -6.463 11.970 1.00 88.19 86 ILE A O 1
ATOM 707 N N . THR A 1 87 ? -8.463 -5.870 9.990 1.00 83.75 87 THR A N 1
ATOM 708 C CA . THR A 1 87 ? -9.811 -5.809 10.561 1.00 83.75 87 THR A CA 1
ATOM 709 C C . THR A 1 87 ? -10.516 -7.160 10.701 1.00 83.75 87 THR A C 1
ATOM 711 O O . THR A 1 87 ? -11.181 -7.311 11.723 1.00 83.75 87 THR A O 1
ATOM 714 N N . PRO A 1 88 ? -10.446 -8.135 9.764 1.00 83.69 88 PRO A N 1
ATOM 715 C CA . PRO A 1 88 ? -10.919 -9.481 10.080 1.00 83.69 88 PRO A CA 1
ATOM 716 C C . PRO A 1 88 ? -10.157 -10.051 11.281 1.00 83.69 88 PRO A C 1
ATOM 718 O O . PRO A 1 88 ? -10.793 -10.591 12.182 1.00 83.69 88 PRO A O 1
ATOM 721 N N . LEU A 1 89 ? -8.848 -9.793 11.389 1.00 85.12 89 LEU A N 1
ATOM 722 C CA . LEU A 1 89 ? -8.066 -10.162 12.568 1.00 85.12 89 LEU A CA 1
ATOM 723 C C . LEU A 1 89 ? -8.623 -9.526 13.853 1.00 85.12 89 LEU A C 1
ATOM 725 O O . LEU A 1 89 ? -8.834 -10.219 14.844 1.00 85.12 89 LEU A O 1
ATOM 729 N N . GLN A 1 90 ? -8.957 -8.233 13.829 1.00 83.44 90 GLN A N 1
ATOM 730 C CA . GLN A 1 90 ? -9.567 -7.534 14.965 1.00 83.44 90 GLN A CA 1
ATOM 731 C C . GLN A 1 90 ? -10.943 -8.106 15.347 1.00 83.44 90 GLN A C 1
ATOM 733 O O . GLN A 1 90 ? -11.318 -8.077 16.517 1.00 83.44 90 GLN A O 1
ATOM 738 N N . VAL A 1 91 ? -11.711 -8.606 14.375 1.00 81.31 91 VAL A N 1
ATOM 739 C CA . VAL A 1 91 ? -13.028 -9.208 14.629 1.00 81.31 91 VAL A CA 1
ATOM 740 C C . VAL A 1 91 ? -12.898 -10.592 15.260 1.00 81.31 91 VAL A C 1
ATOM 742 O O . VAL A 1 91 ? -13.689 -10.908 16.143 1.00 81.31 91 VAL A O 1
ATOM 745 N N . VAL A 1 92 ? -11.916 -11.391 14.835 1.00 82.31 92 VAL A N 1
ATOM 746 C CA . VAL A 1 92 ? -11.668 -12.737 15.378 1.00 82.31 92 VAL A CA 1
ATOM 747 C C . VAL A 1 92 ? -11.034 -12.669 16.768 1.00 82.31 92 VAL A C 1
ATOM 749 O O . VAL A 1 92 ? -11.456 -13.377 17.672 1.00 82.31 92 VAL A O 1
ATOM 752 N N . THR A 1 93 ? -10.057 -11.782 16.962 1.00 81.38 93 THR A N 1
ATOM 753 C CA . THR A 1 93 ? -9.306 -11.657 18.227 1.00 81.38 93 THR A CA 1
ATOM 754 C C . THR A 1 93 ? -9.972 -10.751 19.263 1.00 81.38 93 THR A C 1
ATOM 756 O O . THR A 1 93 ? -9.523 -10.695 20.403 1.00 81.38 93 THR A O 1
ATOM 759 N N . ALA A 1 94 ? -10.988 -9.973 18.869 1.00 78.44 94 ALA A N 1
ATOM 760 C CA . ALA A 1 94 ? -11.599 -8.895 19.659 1.00 78.44 94 ALA A CA 1
ATOM 761 C C . ALA A 1 94 ? -10.613 -7.825 20.194 1.00 78.44 94 ALA A C 1
ATOM 763 O O . ALA A 1 94 ? -11.008 -6.919 20.937 1.00 78.44 94 ALA A O 1
ATOM 764 N N . TRP A 1 95 ? -9.341 -7.860 19.784 1.00 78.38 95 TRP A N 1
ATOM 765 C CA . TRP A 1 95 ? -8.294 -7.003 20.323 1.00 78.38 95 TRP A CA 1
ATOM 766 C C . TRP A 1 95 ? -8.208 -5.673 19.568 1.00 78.38 95 TRP A C 1
ATOM 768 O O . TRP A 1 95 ? -7.863 -5.600 18.388 1.00 78.38 95 TRP A O 1
ATOM 778 N N . ARG A 1 96 ? -8.508 -4.565 20.257 1.00 75.44 96 ARG A N 1
ATOM 779 C CA . ARG A 1 96 ? -8.479 -3.213 19.663 1.00 75.44 96 ARG A CA 1
ATOM 780 C C . ARG A 1 96 ? -7.070 -2.635 19.488 1.00 75.44 96 ARG A C 1
ATOM 782 O O . ARG A 1 96 ? -6.931 -1.646 18.769 1.00 75.44 96 ARG A O 1
ATOM 789 N N . GLY A 1 97 ? -6.050 -3.260 20.083 1.00 76.12 97 GLY A N 1
ATOM 790 C CA . GLY A 1 97 ? -4.652 -2.827 20.001 1.00 76.12 97 GLY A CA 1
ATOM 791 C C . GLY A 1 97 ? -4.056 -2.886 18.593 1.00 76.12 97 GLY A C 1
ATOM 792 O O . GLY A 1 97 ? -3.079 -2.202 18.326 1.00 76.12 97 GLY A O 1
ATOM 793 N N . VAL A 1 98 ? -4.681 -3.615 17.661 1.00 79.12 98 VAL A N 1
ATOM 794 C CA . VAL A 1 98 ? -4.190 -3.761 16.276 1.00 79.12 98 VAL A CA 1
ATOM 795 C C . VAL A 1 98 ? -4.544 -2.549 15.387 1.00 79.12 98 VAL A C 1
ATOM 797 O O . VAL A 1 98 ? -4.025 -2.382 14.285 1.00 79.12 98 VAL A O 1
ATOM 800 N N . ALA A 1 99 ? -5.421 -1.649 15.845 1.00 78.12 99 ALA A N 1
ATOM 801 C CA . ALA A 1 99 ? -5.898 -0.522 15.037 1.00 78.12 99 ALA A CA 1
ATOM 802 C C . ALA A 1 99 ? -4.797 0.453 14.541 1.00 78.12 99 ALA A C 1
ATOM 804 O O . ALA A 1 99 ? -4.911 0.899 13.393 1.00 78.12 99 ALA A O 1
ATOM 805 N N . PRO A 1 100 ? -3.747 0.787 15.323 1.00 82.19 100 PRO A N 1
ATOM 806 C CA . PRO A 1 100 ? -2.638 1.630 14.864 1.00 82.19 100 PRO A CA 1
ATOM 807 C C . PRO A 1 100 ? -1.810 0.994 13.738 1.00 82.19 100 PRO A C 1
ATOM 809 O O . PRO A 1 100 ? -1.373 1.698 12.828 1.00 82.19 100 PRO A O 1
ATOM 812 N N . PHE A 1 101 ? -1.671 -0.335 13.723 1.00 85.75 101 PHE A N 1
ATOM 813 C CA . PHE A 1 101 ? -0.934 -1.064 12.680 1.00 85.75 101 PHE A CA 1
ATOM 814 C C . PHE A 1 101 ? -1.583 -0.923 11.301 1.00 85.75 101 PHE A C 1
ATOM 816 O O . PHE A 1 101 ? -0.906 -0.988 10.280 1.00 85.75 101 PHE A O 1
ATOM 823 N N . ARG A 1 102 ? -2.893 -0.644 11.249 1.00 87.69 102 ARG A N 1
ATOM 824 C CA . ARG A 1 102 ? -3.587 -0.385 9.980 1.00 87.69 102 ARG A CA 1
ATOM 825 C C . ARG A 1 102 ? -3.081 0.892 9.329 1.00 87.69 102 ARG A C 1
ATOM 827 O O . ARG A 1 102 ? -2.986 0.965 8.111 1.00 87.69 102 ARG A O 1
ATOM 834 N N . GLN A 1 103 ? -2.809 1.909 10.142 1.00 87.94 103 GLN A N 1
ATOM 835 C CA . GLN A 1 103 ? -2.258 3.159 9.643 1.00 87.94 103 GLN A CA 1
ATOM 836 C C . GLN A 1 103 ? -0.815 2.962 9.179 1.00 87.94 103 GLN A C 1
ATOM 838 O O . GLN A 1 103 ? -0.465 3.469 8.120 1.00 87.94 103 GLN A O 1
ATOM 843 N N . LEU A 1 104 ? -0.029 2.191 9.939 1.00 90.62 104 LEU A N 1
ATOM 844 C CA . LEU A 1 104 ? 1.354 1.854 9.612 1.00 90.62 104 LEU A CA 1
ATOM 845 C C . LEU A 1 104 ? 1.460 1.178 8.242 1.00 90.62 104 LEU A C 1
ATOM 847 O O . LEU A 1 104 ? 2.021 1.763 7.325 1.00 90.62 104 LEU A O 1
ATOM 851 N N . PHE A 1 105 ? 0.848 0.001 8.070 1.00 93.25 105 PHE A N 1
ATOM 852 C CA . PHE A 1 105 ? 0.953 -0.747 6.812 1.00 93.25 105 PHE A CA 1
ATOM 853 C C . PHE A 1 105 ? 0.318 -0.013 5.628 1.00 93.25 105 PHE A C 1
ATOM 855 O O . PHE A 1 105 ? 0.795 -0.153 4.506 1.00 93.25 105 PHE A O 1
ATOM 862 N N . GLY A 1 106 ? -0.710 0.809 5.864 1.00 92.69 106 GLY A N 1
ATOM 863 C CA . GLY A 1 106 ? -1.293 1.646 4.818 1.00 92.69 106 GLY A CA 1
ATOM 864 C C . GLY A 1 106 ? -0.316 2.715 4.318 1.00 92.69 106 GLY A C 1
ATOM 865 O O . GLY A 1 106 ? -0.192 2.912 3.111 1.00 92.69 106 GLY A O 1
ATOM 866 N N . LEU A 1 107 ? 0.411 3.371 5.229 1.00 92.88 107 LEU A N 1
ATOM 867 C CA . LEU A 1 107 ? 1.451 4.339 4.869 1.00 92.88 107 LEU A CA 1
ATOM 868 C C . LEU A 1 107 ? 2.648 3.659 4.206 1.00 92.88 107 LEU A C 1
ATOM 870 O O . LEU A 1 107 ? 3.154 4.169 3.213 1.00 92.88 107 LEU A O 1
ATOM 874 N N . THR A 1 108 ? 3.066 2.497 4.713 1.00 94.44 108 THR A N 1
ATOM 875 C CA . THR A 1 108 ? 4.144 1.713 4.106 1.00 94.44 108 THR A CA 1
ATOM 876 C C . THR A 1 108 ? 3.770 1.264 2.692 1.00 94.44 108 THR A C 1
ATOM 878 O O . THR A 1 108 ? 4.578 1.383 1.779 1.00 94.44 108 THR A O 1
ATOM 881 N N . SER A 1 109 ? 2.533 0.811 2.471 1.00 96.19 109 SER A N 1
ATOM 882 C CA . SER A 1 109 ? 2.040 0.465 1.132 1.00 96.19 109 SER A CA 1
ATOM 883 C C . SER A 1 109 ? 2.140 1.653 0.171 1.00 96.19 109 SER A C 1
ATOM 885 O O . SER A 1 109 ? 2.665 1.501 -0.929 1.00 96.19 109 SER A O 1
ATOM 887 N N . PHE A 1 110 ? 1.725 2.848 0.610 1.00 96.62 110 PHE A N 1
ATOM 888 C CA . PHE A 1 110 ? 1.897 4.073 -0.173 1.00 96.62 110 PHE A CA 1
ATOM 889 C C . PHE A 1 110 ? 3.374 4.405 -0.427 1.00 96.62 110 PHE A C 1
ATOM 891 O O . PHE A 1 110 ? 3.715 4.774 -1.542 1.00 96.62 110 PHE A O 1
ATOM 898 N N . PHE A 1 111 ? 4.255 4.241 0.562 1.00 96.00 111 PHE A N 1
ATOM 899 C CA . PHE A 1 111 ? 5.690 4.489 0.405 1.00 96.00 111 PHE A CA 1
ATOM 900 C C . PHE A 1 111 ? 6.316 3.617 -0.694 1.00 96.00 111 PHE A C 1
ATOM 902 O O . PHE A 1 111 ? 6.960 4.150 -1.594 1.00 96.00 111 PHE A O 1
ATOM 909 N N . TYR A 1 112 ? 6.075 2.300 -0.688 1.00 96.56 112 TYR A N 1
ATOM 910 C CA . TYR A 1 112 ? 6.583 1.420 -1.751 1.00 96.56 112 TYR A CA 1
ATOM 911 C C . TYR A 1 112 ? 5.916 1.690 -3.104 1.00 96.56 112 TYR A C 1
ATOM 913 O O . TYR A 1 112 ? 6.586 1.620 -4.129 1.00 96.56 112 TYR A O 1
ATOM 921 N N . ALA A 1 113 ? 4.630 2.053 -3.126 1.00 97.00 113 ALA A N 1
ATOM 922 C CA . ALA A 1 113 ? 3.958 2.450 -4.362 1.00 97.00 113 ALA A CA 1
ATOM 923 C C . ALA A 1 113 ? 4.525 3.770 -4.926 1.00 97.00 113 ALA A C 1
ATOM 925 O O . ALA A 1 113 ? 4.653 3.924 -6.137 1.00 97.00 113 ALA A O 1
ATOM 926 N N . ALA A 1 114 ? 4.911 4.711 -4.061 1.00 96.69 114 ALA A N 1
ATOM 927 C CA . ALA A 1 114 ? 5.588 5.938 -4.462 1.00 96.69 114 ALA A CA 1
ATOM 928 C C . ALA A 1 114 ? 7.001 5.652 -4.986 1.00 96.69 114 ALA A C 1
ATOM 930 O O . ALA A 1 114 ? 7.384 6.236 -5.992 1.00 96.69 114 ALA A O 1
ATOM 931 N N . LEU A 1 115 ? 7.746 4.725 -4.368 1.00 95.56 115 LEU A N 1
ATOM 932 C CA . LEU A 1 115 ? 9.032 4.254 -4.898 1.00 95.56 115 LEU A CA 1
ATOM 933 C C . LEU A 1 115 ? 8.885 3.581 -6.266 1.00 95.56 115 LEU A C 1
ATOM 935 O O . LEU A 1 115 ? 9.713 3.806 -7.140 1.00 95.56 115 LEU A O 1
ATOM 939 N N . HIS A 1 116 ? 7.822 2.802 -6.463 1.00 96.19 116 HIS A N 1
ATOM 940 C CA . HIS A 1 116 ? 7.506 2.172 -7.742 1.00 96.19 116 HIS A CA 1
ATOM 941 C C . HIS A 1 116 ? 7.287 3.221 -8.847 1.00 96.19 116 HIS A C 1
ATOM 943 O O . HIS A 1 116 ? 7.954 3.197 -9.877 1.00 96.19 116 HIS A O 1
ATOM 949 N N . VAL A 1 117 ? 6.432 4.221 -8.594 1.00 95.69 117 VAL A N 1
ATOM 950 C CA . VAL A 1 117 ? 6.211 5.332 -9.539 1.00 95.69 117 VAL A CA 1
ATOM 951 C C . VAL A 1 117 ? 7.465 6.193 -9.707 1.00 95.69 117 VAL A C 1
ATOM 953 O O . VAL A 1 117 ? 7.744 6.664 -10.803 1.00 95.69 117 VAL A O 1
ATOM 956 N N . TYR A 1 118 ? 8.248 6.392 -8.647 1.00 95.06 118 TYR A N 1
ATOM 957 C CA . TYR A 1 118 ? 9.515 7.110 -8.734 1.00 95.06 118 TYR A CA 1
ATOM 958 C C . TYR A 1 118 ? 10.505 6.390 -9.650 1.00 95.06 118 TYR A C 1
ATOM 960 O O . TYR A 1 118 ? 11.129 7.049 -10.475 1.00 95.06 118 TYR A O 1
ATOM 968 N N . GLY A 1 119 ? 10.604 5.060 -9.565 1.00 93.50 119 GLY A N 1
ATOM 969 C CA . GLY A 1 119 ? 11.359 4.248 -10.519 1.00 93.50 119 GLY A CA 1
ATOM 970 C C . GLY A 1 119 ? 10.901 4.490 -11.951 1.00 93.50 119 GLY A C 1
ATOM 971 O O . GLY A 1 119 ? 11.723 4.765 -12.811 1.00 93.50 119 GLY A O 1
ATOM 972 N N . TYR A 1 120 ? 9.591 4.514 -12.191 1.00 93.38 120 TYR A N 1
ATOM 973 C CA . TYR A 1 120 ? 9.049 4.745 -13.533 1.00 93.38 120 TYR A CA 1
ATOM 974 C C . TYR A 1 120 ? 9.415 6.136 -14.066 1.00 93.38 120 TYR A C 1
ATOM 976 O O . TYR A 1 120 ? 9.908 6.297 -15.178 1.00 93.38 120 TYR A O 1
ATOM 984 N N . LEU A 1 121 ? 9.239 7.164 -13.239 1.00 94.19 121 LEU A N 1
ATOM 985 C CA . LEU A 1 121 ? 9.535 8.536 -13.635 1.00 94.19 121 LEU A CA 1
ATOM 986 C C . LEU A 1 121 ? 11.040 8.770 -13.824 1.00 94.19 121 LEU A C 1
ATOM 988 O O . LEU A 1 121 ? 11.431 9.467 -14.755 1.00 94.19 121 LEU A O 1
ATOM 992 N N . SER A 1 122 ? 11.881 8.230 -12.938 1.00 92.94 122 SER A N 1
ATOM 993 C CA . SER A 1 122 ? 13.319 8.531 -12.909 1.00 92.94 122 SER A CA 1
ATOM 994 C C . SER A 1 122 ? 14.175 7.547 -13.703 1.00 92.94 122 SER A C 1
ATOM 996 O O . SER A 1 122 ? 15.042 7.991 -14.446 1.00 92.94 122 SER A O 1
ATOM 998 N N . ILE A 1 123 ? 13.941 6.240 -13.568 1.00 91.94 123 ILE A N 1
ATOM 999 C CA . ILE A 1 123 ? 14.761 5.189 -14.182 1.00 91.94 123 ILE A CA 1
ATOM 1000 C C . ILE A 1 123 ? 14.324 4.957 -15.630 1.00 91.94 123 ILE A C 1
ATOM 1002 O O . ILE A 1 123 ? 15.177 4.954 -16.512 1.00 91.94 123 ILE A O 1
ATOM 1006 N N . ASP A 1 124 ? 13.018 4.817 -15.886 1.00 89.69 124 ASP A N 1
ATOM 1007 C CA . ASP A 1 124 ? 12.532 4.490 -17.237 1.00 89.69 124 ASP A CA 1
ATOM 1008 C C . ASP A 1 124 ? 12.540 5.717 -18.158 1.00 89.69 124 ASP A C 1
ATOM 1010 O O . ASP A 1 124 ? 12.889 5.620 -19.332 1.00 89.69 124 ASP A O 1
ATOM 1014 N N . HIS A 1 125 ? 12.173 6.885 -17.617 1.00 91.50 125 HIS A N 1
ATOM 1015 C CA . HIS A 1 125 ? 11.922 8.092 -18.413 1.00 91.50 125 HIS A CA 1
ATOM 1016 C C . HIS A 1 125 ? 12.843 9.277 -18.110 1.00 91.50 125 HIS A C 1
ATOM 1018 O O . HIS A 1 125 ? 12.681 10.334 -18.719 1.00 91.50 125 HIS A O 1
ATOM 1024 N N . ALA A 1 126 ? 13.789 9.151 -17.172 1.00 92.69 126 ALA A N 1
ATOM 1025 C CA . ALA A 1 126 ? 14.724 10.221 -16.796 1.00 92.69 126 ALA A CA 1
ATOM 1026 C C . ALA A 1 126 ? 14.055 11.585 -16.495 1.00 92.69 126 ALA A C 1
ATOM 1028 O O . ALA A 1 126 ? 14.653 12.641 -16.692 1.00 92.69 126 ALA A O 1
ATOM 1029 N N . LEU A 1 127 ? 12.806 11.568 -16.009 1.00 92.12 127 LEU A N 1
ATOM 1030 C CA . LEU A 1 12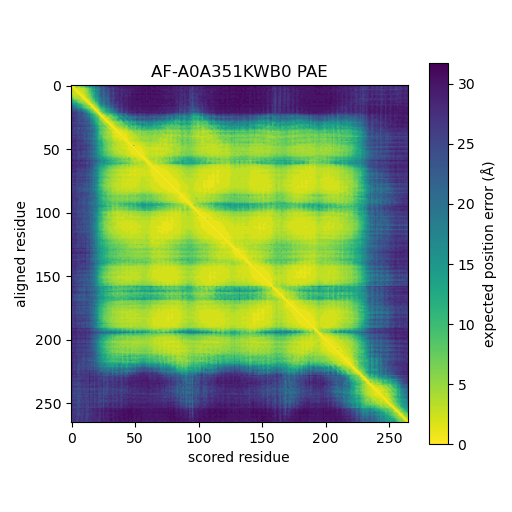7 ? 11.957 12.737 -15.740 1.00 92.12 127 LEU A CA 1
ATOM 1031 C C . LEU A 1 127 ? 11.627 13.594 -16.979 1.00 92.12 127 LEU A C 1
ATOM 1033 O O . LEU A 1 127 ? 11.283 14.773 -16.852 1.00 92.12 127 LEU A O 1
ATOM 1037 N N . ILE A 1 128 ? 11.687 13.013 -18.178 1.00 94.50 128 ILE A N 1
ATOM 1038 C CA . ILE A 1 128 ? 11.335 13.686 -19.428 1.00 94.50 128 ILE A CA 1
ATOM 1039 C C . ILE A 1 128 ? 9.810 13.644 -19.617 1.00 94.50 128 ILE A C 1
ATOM 1041 O O . ILE A 1 128 ? 9.220 12.630 -19.978 1.00 94.50 128 ILE A O 1
ATOM 1045 N N . TRP A 1 129 ? 9.137 14.775 -19.393 1.00 91.69 129 TRP A N 1
ATOM 1046 C CA . TRP A 1 129 ? 7.667 14.842 -19.411 1.00 91.69 129 TRP A CA 1
ATOM 1047 C C . TRP A 1 129 ? 7.020 14.493 -20.757 1.00 91.69 129 TRP A C 1
ATOM 1049 O O . TRP A 1 129 ? 5.891 14.003 -20.776 1.00 91.69 129 TRP A O 1
ATOM 1059 N N . SER A 1 130 ? 7.707 14.732 -21.878 1.00 93.00 130 SER A N 1
ATOM 1060 C CA . SER A 1 130 ? 7.183 14.398 -23.207 1.00 93.00 130 SER A CA 1
ATOM 1061 C C . SER A 1 130 ? 7.082 12.889 -23.429 1.00 93.00 130 SER A C 1
ATOM 1063 O O . SER A 1 130 ? 6.062 12.432 -23.940 1.00 93.00 130 SER A O 1
ATOM 1065 N N . THR A 1 131 ? 8.089 12.116 -23.007 1.00 91.38 131 THR A N 1
ATOM 1066 C CA . THR A 1 131 ? 8.093 10.651 -23.150 1.00 91.38 131 THR A CA 1
ATOM 1067 C C . THR A 1 131 ? 7.092 10.010 -22.199 1.00 91.38 131 THR A C 1
ATOM 1069 O O . THR A 1 131 ? 6.327 9.147 -22.615 1.00 91.38 131 THR A O 1
ATOM 1072 N N . ILE A 1 132 ? 7.005 10.511 -20.961 1.00 91.38 132 ILE A N 1
ATOM 1073 C CA . ILE A 1 132 ? 6.011 10.063 -19.973 1.00 91.38 132 ILE A CA 1
ATOM 1074 C C . ILE A 1 132 ? 4.589 10.278 -20.504 1.00 91.38 132 ILE A C 1
ATOM 1076 O O . ILE A 1 132 ? 3.738 9.401 -20.385 1.00 91.38 132 ILE A O 1
ATOM 1080 N N . GLY A 1 133 ? 4.317 11.450 -21.089 1.00 91.06 133 GLY A N 1
ATOM 1081 C CA . GLY A 1 133 ? 2.999 11.770 -21.634 1.00 91.06 133 GLY A CA 1
ATOM 1082 C C . GLY A 1 133 ? 2.589 10.852 -22.787 1.00 91.06 133 GLY A C 1
ATOM 1083 O O . GLY A 1 133 ? 1.432 10.441 -22.845 1.00 91.06 133 GLY A O 1
ATOM 1084 N N . GLN A 1 134 ? 3.529 10.512 -23.675 1.00 92.75 134 GLN A N 1
ATOM 1085 C CA . GLN A 1 134 ? 3.292 9.571 -24.774 1.00 92.75 134 GLN A CA 1
ATOM 1086 C C . GLN A 1 134 ? 3.052 8.151 -24.254 1.00 92.75 134 GLN A C 1
ATOM 1088 O O . GLN A 1 134 ? 2.022 7.556 -24.566 1.00 92.75 134 GLN A O 1
ATOM 1093 N N . ASP A 1 135 ? 3.932 7.654 -23.385 1.00 91.31 135 ASP A N 1
ATOM 1094 C CA . ASP A 1 135 ? 3.828 6.309 -22.814 1.00 91.31 135 ASP A CA 1
ATOM 1095 C C . ASP A 1 135 ? 2.511 6.113 -22.046 1.00 91.31 135 ASP A C 1
ATOM 1097 O O . ASP A 1 135 ? 1.849 5.085 -22.161 1.00 91.31 135 ASP A O 1
ATOM 1101 N N . LEU A 1 136 ? 2.034 7.142 -21.342 1.00 91.56 136 LEU A N 1
ATOM 1102 C CA . LEU A 1 136 ? 0.767 7.058 -20.618 1.00 91.56 136 LEU A CA 1
ATOM 1103 C C . LEU A 1 136 ? -0.456 6.831 -21.518 1.00 91.56 136 LEU A C 1
ATOM 1105 O O . LEU A 1 136 ? -1.439 6.208 -21.101 1.00 91.56 136 LEU A O 1
ATOM 1109 N N . VAL A 1 137 ? -0.410 7.351 -22.742 1.00 92.25 137 VAL A N 1
ATOM 1110 C CA . VAL A 1 137 ? -1.474 7.170 -23.733 1.00 92.25 137 VAL A CA 1
ATOM 1111 C C . VAL A 1 137 ? -1.315 5.830 -24.449 1.00 92.25 137 VAL A C 1
ATOM 1113 O O . VAL A 1 137 ? -2.309 5.144 -24.687 1.00 92.25 137 VAL A O 1
ATOM 1116 N N . GLU A 1 138 ? -0.080 5.445 -24.760 1.00 91.75 138 GLU A N 1
ATOM 1117 C CA . GLU A 1 138 ? 0.239 4.239 -25.530 1.00 91.75 138 GLU A CA 1
ATOM 1118 C C . GLU A 1 138 ? 0.157 2.946 -24.711 1.00 91.75 138 GLU A C 1
ATOM 1120 O O . GLU A 1 138 ? -0.006 1.867 -25.285 1.00 91.75 138 GLU A O 1
ATOM 1125 N N . THR A 1 139 ? 0.192 3.049 -23.379 1.00 90.88 139 THR A N 1
ATOM 1126 C CA . THR A 1 139 ? 0.328 1.901 -22.481 1.00 90.88 139 THR A CA 1
ATOM 1127 C C . THR A 1 139 ? -0.889 1.743 -21.545 1.00 90.88 139 THR A C 1
ATOM 1129 O O . THR A 1 139 ? -0.898 2.215 -20.401 1.00 90.88 139 THR A O 1
ATOM 1132 N N . PRO A 1 140 ? -1.944 1.011 -21.969 1.00 89.75 140 PRO A N 1
ATOM 1133 C CA . PRO A 1 140 ? -3.186 0.853 -21.206 1.00 89.75 140 PRO A CA 1
ATOM 1134 C C . PRO A 1 140 ? -3.027 0.257 -19.802 1.00 89.75 140 PRO A C 1
ATOM 1136 O O . PRO A 1 140 ? -3.812 0.569 -18.905 1.00 89.75 140 PRO A O 1
ATOM 1139 N N . TYR A 1 141 ? -2.027 -0.602 -19.583 1.00 89.00 141 TYR A N 1
ATOM 1140 C CA . TYR A 1 141 ? -1.833 -1.267 -18.292 1.00 89.00 141 TYR A CA 1
ATOM 1141 C C . TYR A 1 141 ? -1.342 -0.323 -17.182 1.00 89.00 141 TYR A C 1
ATOM 1143 O O . TYR A 1 141 ? -1.437 -0.684 -16.007 1.00 89.00 141 TYR A O 1
ATOM 1151 N N . LEU A 1 142 ? -0.863 0.886 -17.510 1.00 92.06 142 LEU A N 1
ATOM 1152 C CA . LEU A 1 142 ? -0.458 1.896 -16.522 1.00 92.06 142 LEU A CA 1
ATOM 1153 C C . LEU A 1 142 ? -1.661 2.492 -15.777 1.00 92.06 142 LEU A C 1
ATOM 1155 O O . LEU A 1 142 ? -1.551 2.853 -14.604 1.00 92.06 142 LEU A O 1
ATOM 1159 N N . TRP A 1 143 ? -2.832 2.560 -16.417 1.00 94.44 143 TRP A N 1
ATOM 1160 C CA . TRP A 1 143 ? -4.007 3.254 -15.880 1.00 94.44 143 TRP A CA 1
ATOM 1161 C C . TRP A 1 143 ? -4.532 2.687 -14.552 1.00 94.44 143 TRP A C 1
ATOM 1163 O O . TRP A 1 143 ? -4.781 3.475 -13.633 1.00 94.44 143 TRP A O 1
ATOM 1173 N N . PRO A 1 144 ? -4.674 1.357 -14.367 1.00 95.62 144 PRO A N 1
ATOM 1174 C CA . PRO A 1 144 ? -5.039 0.805 -13.063 1.00 95.62 144 PRO A CA 1
ATOM 1175 C C . PRO A 1 144 ? -3.991 1.109 -11.980 1.00 95.62 144 PRO A C 1
ATOM 1177 O O . PRO A 1 144 ? -4.358 1.394 -10.838 1.00 95.62 144 PRO A O 1
ATOM 1180 N N . GLY A 1 145 ? -2.702 1.124 -12.339 1.00 94.88 145 GLY A N 1
ATOM 1181 C CA . GLY A 1 145 ? -1.608 1.501 -11.440 1.00 94.88 145 GLY A CA 1
ATOM 1182 C C . GLY A 1 145 ? -1.711 2.961 -10.992 1.00 94.88 145 GLY A C 1
ATOM 1183 O O . GLY A 1 145 ? -1.703 3.241 -9.791 1.00 94.88 145 GLY A O 1
ATOM 1184 N N . LEU A 1 146 ? -1.926 3.880 -11.941 1.00 95.69 146 LEU A N 1
ATOM 1185 C CA . LEU A 1 146 ? -2.171 5.301 -11.671 1.00 95.69 146 LEU A CA 1
ATOM 1186 C C . LEU A 1 146 ? -3.380 5.528 -10.760 1.00 95.69 146 LEU A C 1
ATOM 1188 O O . LEU A 1 146 ? -3.321 6.313 -9.811 1.00 95.69 146 LEU A O 1
ATOM 1192 N N . LEU A 1 147 ? -4.483 4.827 -11.025 1.00 96.88 147 LEU A N 1
ATOM 1193 C CA . LEU A 1 147 ? -5.675 4.915 -10.191 1.00 96.88 147 LEU A CA 1
ATOM 1194 C C . LEU A 1 147 ? -5.378 4.451 -8.759 1.00 96.88 147 LEU A C 1
ATOM 1196 O O . LEU A 1 147 ? -5.798 5.100 -7.796 1.00 96.88 147 LEU A O 1
ATOM 1200 N N . ALA A 1 148 ? -4.637 3.350 -8.607 1.00 96.56 148 ALA A N 1
ATOM 1201 C CA . ALA A 1 148 ? -4.262 2.823 -7.303 1.00 96.56 148 ALA A CA 1
ATOM 1202 C C . ALA A 1 148 ? -3.384 3.811 -6.518 1.00 96.56 148 ALA A C 1
ATOM 1204 O O . ALA A 1 148 ? -3.730 4.141 -5.380 1.00 96.56 148 ALA A O 1
ATOM 1205 N N . ILE A 1 149 ? -2.302 4.335 -7.112 1.00 96.38 149 ILE A N 1
ATOM 1206 C CA . ILE A 1 149 ? -1.420 5.299 -6.430 1.00 96.38 149 ILE A CA 1
ATOM 1207 C C . ILE A 1 149 ? -2.157 6.596 -6.091 1.00 96.38 149 ILE A C 1
ATOM 1209 O O . ILE A 1 149 ? -1.982 7.120 -4.993 1.00 96.38 149 ILE A O 1
ATOM 1213 N N . PHE A 1 150 ? -3.042 7.081 -6.966 1.00 96.94 150 PHE A N 1
ATOM 1214 C CA . PHE A 1 150 ? -3.834 8.280 -6.698 1.00 96.94 150 PHE A CA 1
ATOM 1215 C C . PHE A 1 150 ? -4.747 8.099 -5.479 1.00 96.94 150 PHE A C 1
ATOM 1217 O O . PHE A 1 150 ? -4.798 8.951 -4.589 1.00 96.94 150 PHE A O 1
ATOM 1224 N N . ILE A 1 151 ? -5.432 6.956 -5.385 1.00 96.31 151 ILE A N 1
ATOM 1225 C CA . ILE A 1 151 ? -6.247 6.631 -4.212 1.00 96.31 151 ILE A CA 1
ATOM 1226 C C . ILE A 1 151 ? -5.367 6.523 -2.960 1.00 96.31 151 ILE A C 1
ATOM 1228 O O . ILE A 1 151 ? -5.705 7.107 -1.926 1.00 96.31 151 ILE A O 1
ATOM 1232 N N . LEU A 1 152 ? -4.242 5.805 -3.033 1.00 95.12 152 LEU A N 1
ATOM 1233 C CA . LEU A 1 152 ? -3.325 5.645 -1.901 1.00 95.12 152 LEU A CA 1
ATOM 1234 C C . LEU A 1 152 ? -2.769 6.990 -1.422 1.00 95.12 152 LEU A C 1
ATOM 1236 O O . LEU A 1 152 ? -2.713 7.211 -0.214 1.00 95.12 152 LEU A O 1
ATOM 1240 N N . LEU A 1 153 ? -2.458 7.912 -2.334 1.00 95.19 153 LEU A N 1
ATOM 1241 C CA . LEU A 1 153 ? -2.022 9.271 -2.019 1.00 95.19 153 LEU A CA 1
ATOM 1242 C C . LEU A 1 153 ? -3.088 10.031 -1.218 1.00 95.19 153 LEU A C 1
ATOM 1244 O O . LEU A 1 153 ? -2.792 10.585 -0.158 1.00 95.19 153 LEU A O 1
ATOM 1248 N N . LEU A 1 154 ? -4.348 10.016 -1.665 1.00 94.12 154 LEU A N 1
ATOM 1249 C CA . LEU A 1 154 ? -5.448 10.665 -0.937 1.00 94.12 154 LEU A CA 1
ATOM 1250 C C . LEU A 1 154 ? -5.657 10.060 0.460 1.00 94.12 154 LEU A C 1
ATOM 1252 O O . LEU A 1 154 ? -5.967 10.770 1.426 1.00 94.12 154 LEU A O 1
ATOM 1256 N N . LEU A 1 155 ? -5.486 8.744 0.591 1.00 92.12 155 LEU A N 1
ATOM 1257 C CA . LEU A 1 155 ? -5.564 8.058 1.880 1.00 92.12 155 LEU A CA 1
ATOM 1258 C C . LEU A 1 155 ? -4.378 8.420 2.784 1.00 92.12 155 LEU A C 1
ATOM 1260 O O . LEU A 1 155 ? -4.586 8.703 3.963 1.00 92.12 155 LEU A O 1
ATOM 1264 N N . ALA A 1 156 ? -3.164 8.486 2.240 1.00 90.94 156 ALA A N 1
ATOM 1265 C CA . ALA A 1 156 ? -1.963 8.875 2.970 1.00 90.94 156 ALA A CA 1
ATOM 1266 C C . ALA A 1 156 ? -2.060 10.320 3.484 1.00 90.94 156 ALA A C 1
ATOM 1268 O O . ALA A 1 156 ? -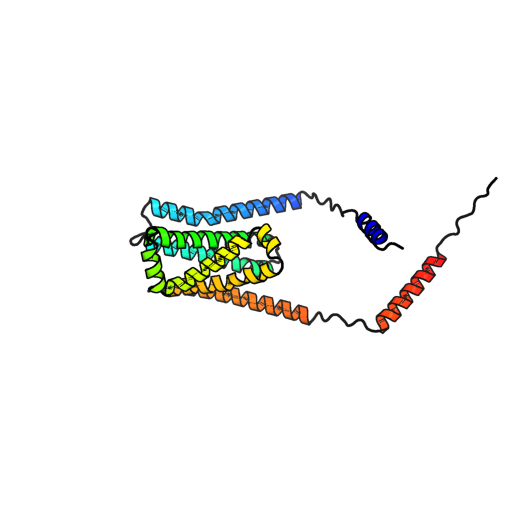1.836 10.568 4.668 1.00 90.94 156 ALA A O 1
ATOM 1269 N N . LEU A 1 157 ? -2.511 11.260 2.647 1.00 89.38 157 LEU A N 1
ATOM 1270 C CA . LEU A 1 157 ? -2.710 12.663 3.034 1.00 89.38 157 LEU A CA 1
ATOM 1271 C C . LEU A 1 157 ? -3.806 12.843 4.095 1.00 89.38 157 LEU A C 1
ATOM 1273 O O . LEU A 1 157 ? -3.735 13.742 4.931 1.00 89.38 157 LEU A O 1
ATOM 1277 N N . SER A 1 158 ? -4.820 11.973 4.102 1.00 87.44 158 SER A N 1
ATOM 1278 C CA . SER A 1 158 ? -5.911 12.003 5.089 1.00 87.44 158 SER A CA 1
ATOM 1279 C C . SER A 1 158 ? -5.665 11.135 6.335 1.00 87.44 158 SER A C 1
ATOM 1281 O O . SER A 1 158 ? -6.527 11.062 7.222 1.00 87.44 158 SER A O 1
ATOM 1283 N N . SER A 1 159 ? -4.487 10.510 6.424 1.00 79.88 159 SER A N 1
ATOM 1284 C CA . SER A 1 159 ? -4.030 9.658 7.528 1.00 79.88 159 SER A CA 1
ATOM 1285 C C . SER A 1 159 ? -3.715 10.415 8.836 1.00 79.88 159 SER A C 1
ATOM 1287 O O . SER A 1 159 ? -4.078 9.916 9.909 1.00 79.88 159 SER A O 1
ATOM 1289 N N . PRO A 1 160 ? -3.102 11.623 8.826 1.00 83.88 160 PRO A N 1
ATOM 1290 C CA . PRO A 1 160 ? -2.786 12.351 10.055 1.00 83.88 160 PRO A CA 1
ATOM 1291 C C . PRO A 1 160 ? -4.027 12.692 10.891 1.00 83.88 160 PRO A C 1
ATOM 1293 O O . PRO A 1 160 ? -5.132 12.885 10.373 1.00 83.88 160 PRO A O 1
ATOM 1296 N N . LYS A 1 161 ? -3.841 12.862 12.212 1.00 75.56 161 LYS A N 1
ATOM 1297 C CA . LYS A 1 161 ? -4.920 13.250 13.150 1.00 75.56 161 LYS A CA 1
ATOM 1298 C C . LYS A 1 161 ? -5.669 14.511 12.686 1.00 75.56 161 LYS A C 1
ATOM 1300 O O . LYS A 1 161 ? -6.881 14.613 12.879 1.00 75.56 161 LYS A O 1
ATOM 1305 N N . GLN A 1 162 ? -4.955 15.432 12.039 1.00 74.19 162 GLN A N 1
ATOM 1306 C CA . GLN A 1 162 ? -5.501 16.654 11.448 1.00 74.19 162 GLN A CA 1
ATOM 1307 C C . GLN A 1 162 ? -6.452 16.357 10.275 1.00 74.19 162 GLN A C 1
ATOM 1309 O O . GLN A 1 162 ? -7.580 16.847 10.275 1.00 74.19 162 GLN A O 1
ATOM 1314 N N . GLY A 1 163 ? -6.065 15.476 9.344 1.00 75.94 163 GLY A N 1
ATOM 1315 C CA . GLY A 1 163 ? -6.912 15.052 8.222 1.00 75.94 163 GLY A CA 1
ATOM 1316 C C . GLY A 1 163 ? -8.199 14.363 8.686 1.00 75.94 163 GLY A C 1
ATOM 1317 O O . GLY A 1 163 ? -9.292 14.667 8.206 1.00 75.94 163 GLY A O 1
ATOM 1318 N N . LYS A 1 164 ? -8.116 13.513 9.716 1.00 80.75 164 LYS A N 1
ATOM 1319 C CA . LYS A 1 164 ? -9.307 12.899 10.326 1.00 80.75 164 LYS A CA 1
ATOM 1320 C C . LYS A 1 164 ? -10.253 13.934 10.949 1.00 80.75 164 LYS A C 1
ATOM 1322 O O . LYS A 1 164 ? -11.471 13.796 10.818 1.00 80.75 164 LYS A O 1
ATOM 1327 N N . LYS A 1 165 ? -9.711 14.961 11.616 1.00 79.12 165 LYS A N 1
ATOM 1328 C CA . LYS A 1 165 ? -10.495 16.054 12.216 1.00 79.12 165 LYS A CA 1
ATOM 1329 C C . LYS A 1 165 ? -11.172 16.913 11.142 1.00 79.12 165 LYS A C 1
ATOM 1331 O O . LYS A 1 165 ? -12.336 17.257 11.311 1.00 79.12 165 LYS A O 1
ATOM 1336 N N . LEU A 1 166 ? -10.476 17.186 10.037 1.00 82.88 166 LEU A N 1
ATOM 1337 C CA . LEU A 1 166 ? -10.973 17.999 8.924 1.00 82.88 166 LEU A CA 1
ATOM 1338 C C . LEU A 1 166 ? -12.102 17.305 8.142 1.00 82.88 166 LEU A C 1
ATOM 1340 O O . LEU A 1 166 ? -13.126 17.916 7.855 1.00 82.88 166 LEU A O 1
ATOM 1344 N N . LEU A 1 167 ? -11.952 16.013 7.823 1.00 80.94 167 LEU A N 1
ATOM 1345 C CA . LEU A 1 167 ? -12.941 15.278 7.021 1.00 80.94 167 LEU A CA 1
ATOM 1346 C C . LEU A 1 167 ? -14.151 14.761 7.821 1.00 80.94 167 LEU A C 1
ATOM 1348 O O . LEU A 1 167 ? -15.197 14.458 7.232 1.00 80.94 167 LEU A O 1
ATOM 1352 N N . GLY A 1 168 ? -14.027 14.595 9.141 1.00 87.50 168 GLY A N 1
ATOM 1353 C CA . GLY A 1 168 ? -15.113 14.151 10.019 1.00 87.50 168 GLY A CA 1
ATOM 1354 C C . GLY A 1 168 ? -15.818 12.879 9.521 1.00 87.50 168 GLY A C 1
ATOM 1355 O O . GLY A 1 168 ? -15.214 11.812 9.395 1.00 87.50 168 GLY A O 1
ATOM 1356 N N . LYS A 1 169 ? -17.120 12.976 9.207 1.00 83.75 169 LYS A N 1
ATOM 1357 C CA . LYS A 1 169 ? -17.935 11.838 8.724 1.00 83.75 169 LYS A CA 1
ATOM 1358 C C . LYS A 1 169 ? -17.507 11.333 7.336 1.00 83.75 169 LYS A C 1
ATOM 1360 O O . LYS A 1 169 ? -17.626 10.136 7.069 1.00 83.75 169 LYS A O 1
ATOM 1365 N N . LYS A 1 170 ? -16.976 12.209 6.468 1.00 88.06 170 LYS A N 1
ATOM 1366 C CA . LYS A 1 170 ? -16.526 11.852 5.108 1.00 88.06 170 LYS A CA 1
ATOM 1367 C C . LYS A 1 170 ? -15.244 11.012 5.118 1.00 88.06 170 LYS A C 1
ATOM 1369 O O . LYS A 1 170 ? -15.025 10.250 4.181 1.00 88.06 170 LYS A O 1
ATOM 1374 N N . TRP A 1 171 ? -14.459 11.055 6.200 1.00 87.81 171 TRP A N 1
ATOM 1375 C CA . TRP A 1 171 ? -13.205 10.301 6.345 1.00 87.81 171 TRP A CA 1
ATOM 1376 C C . TRP A 1 171 ? -13.395 8.793 6.131 1.00 87.81 171 TRP A C 1
ATOM 1378 O O . TRP A 1 171 ? -12.642 8.163 5.391 1.00 87.81 171 TRP A O 1
ATOM 1388 N N . LYS A 1 172 ? -14.468 8.220 6.700 1.00 84.81 172 LYS A N 1
ATOM 1389 C CA . LYS A 1 172 ? -14.803 6.796 6.522 1.00 84.81 172 LYS A CA 1
ATOM 1390 C C . LYS A 1 172 ? -15.195 6.455 5.081 1.00 84.81 172 LYS A C 1
ATOM 1392 O O . LYS A 1 172 ? -14.936 5.339 4.643 1.00 84.81 172 LYS A O 1
ATOM 1397 N N . LYS A 1 173 ? -15.835 7.386 4.360 1.00 88.81 173 LYS A N 1
ATOM 1398 C CA . LYS A 1 173 ? -16.203 7.203 2.946 1.00 88.81 173 LYS A CA 1
ATOM 1399 C C . LYS A 1 173 ? -14.952 7.233 2.068 1.00 88.81 173 LYS A C 1
ATOM 1401 O O . LYS A 1 173 ? -14.812 6.363 1.221 1.00 88.81 173 LYS A O 1
ATOM 1406 N N . LEU A 1 174 ? -14.029 8.163 2.327 1.00 90.31 174 LEU A N 1
ATOM 1407 C CA . LEU A 1 174 ? -12.748 8.246 1.620 1.00 90.31 174 LEU A CA 1
ATOM 1408 C C . LEU A 1 174 ? -11.907 6.980 1.831 1.00 90.31 174 LEU A C 1
ATOM 1410 O O . LEU A 1 174 ? -11.473 6.355 0.875 1.00 90.31 174 LEU A O 1
ATOM 1414 N N . HIS A 1 175 ? -11.775 6.515 3.071 1.00 90.38 175 HIS A N 1
ATOM 1415 C CA . HIS A 1 175 ? -10.984 5.315 3.358 1.00 90.38 175 HIS A CA 1
ATOM 1416 C C . HIS A 1 175 ? -11.597 4.019 2.807 1.00 90.38 175 HIS A C 1
ATOM 1418 O O . HIS A 1 175 ? -10.923 2.996 2.780 1.00 90.38 175 HIS A O 1
ATOM 1424 N N . ARG A 1 176 ? -12.853 4.031 2.336 1.00 90.69 176 ARG A N 1
ATOM 1425 C CA . ARG A 1 176 ? -13.450 2.884 1.633 1.00 90.69 176 ARG A CA 1
ATOM 1426 C C . ARG A 1 176 ? -12.848 2.686 0.237 1.00 90.69 176 ARG A C 1
ATOM 1428 O O . ARG A 1 176 ? -12.896 1.574 -0.275 1.00 90.69 176 ARG A O 1
ATOM 1435 N N . TRP A 1 177 ? -12.238 3.715 -0.348 1.00 94.62 177 TRP A N 1
ATOM 1436 C CA . TRP A 1 177 ? -11.573 3.608 -1.647 1.00 94.62 177 TRP A CA 1
ATOM 1437 C C . TRP A 1 177 ? -10.346 2.692 -1.625 1.00 94.62 177 TRP A C 1
ATOM 1439 O O . TRP A 1 177 ? -9.942 2.223 -2.681 1.00 94.62 177 TRP A O 1
ATOM 1449 N N . ILE A 1 178 ? -9.833 2.323 -0.443 1.00 93.88 178 ILE A N 1
ATOM 1450 C CA . ILE A 1 178 ? -8.778 1.306 -0.313 1.00 93.88 178 ILE A CA 1
ATOM 1451 C C . ILE A 1 178 ? -9.136 -0.017 -1.007 1.00 93.88 178 ILE A C 1
ATOM 1453 O O . ILE A 1 178 ? -8.255 -0.700 -1.511 1.00 93.88 178 ILE A O 1
ATOM 1457 N N . TYR A 1 179 ? -10.425 -0.370 -1.076 1.00 93.00 179 TYR A N 1
ATOM 1458 C CA . TYR A 1 179 ? -10.869 -1.575 -1.777 1.00 93.00 179 TYR A CA 1
ATOM 1459 C C . TYR A 1 179 ? -10.717 -1.442 -3.293 1.00 93.00 179 TYR A C 1
ATOM 1461 O O . TYR A 1 179 ? -10.309 -2.394 -3.947 1.00 93.00 179 TYR A O 1
ATOM 1469 N N . VAL A 1 180 ? -10.997 -0.254 -3.838 1.00 95.94 180 VAL A N 1
ATOM 1470 C CA . VAL A 1 180 ? -10.790 0.043 -5.261 1.00 95.94 180 VAL A CA 1
ATOM 1471 C C . VAL A 1 180 ? -9.298 0.039 -5.577 1.00 95.94 180 VAL A C 1
ATOM 1473 O O . VAL A 1 180 ? -8.905 -0.587 -6.552 1.00 95.94 180 VAL A O 1
ATOM 1476 N N . ALA A 1 181 ? -8.469 0.644 -4.717 1.00 96.00 181 ALA A N 1
ATOM 1477 C CA . ALA A 1 181 ? -7.016 0.590 -4.863 1.00 96.00 181 ALA A CA 1
ATOM 1478 C C . ALA A 1 181 ? -6.502 -0.856 -4.889 1.00 96.00 181 ALA A C 1
ATOM 1480 O O . ALA A 1 181 ? -5.732 -1.200 -5.771 1.00 96.00 181 ALA A O 1
ATOM 1481 N N . ALA A 1 182 ? -6.980 -1.722 -3.990 1.00 95.00 182 ALA A N 1
ATOM 1482 C CA . ALA A 1 182 ? -6.552 -3.120 -3.942 1.00 95.00 182 ALA A CA 1
ATOM 1483 C C . ALA A 1 182 ? -6.906 -3.906 -5.214 1.00 95.00 182 ALA A C 1
ATOM 1485 O O . ALA A 1 182 ? -6.063 -4.634 -5.735 1.00 95.00 182 ALA A O 1
ATOM 14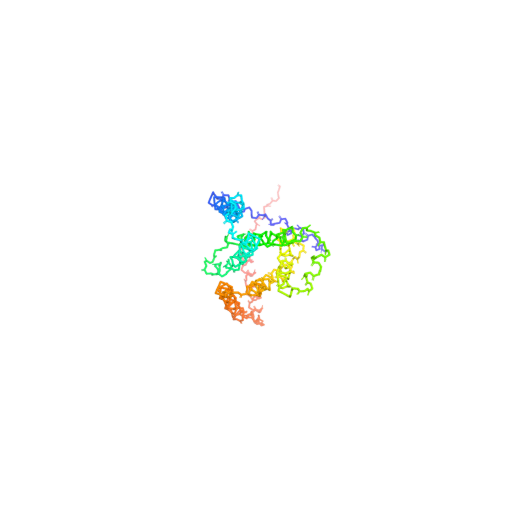86 N N . VAL A 1 183 ? -8.120 -3.724 -5.746 1.00 95.69 183 VAL A N 1
ATOM 1487 C CA . VAL A 1 183 ? -8.518 -4.340 -7.023 1.00 95.69 183 VAL A CA 1
ATOM 1488 C C . VAL A 1 183 ? -7.682 -3.789 -8.175 1.00 95.69 183 VAL A C 1
ATOM 1490 O O . VAL A 1 183 ? -7.173 -4.563 -8.980 1.00 95.69 183 VAL A O 1
ATOM 1493 N N . ALA A 1 184 ? -7.504 -2.468 -8.233 1.00 96.44 184 ALA A N 1
ATOM 1494 C CA . ALA A 1 184 ? -6.725 -1.814 -9.275 1.00 96.44 184 ALA A CA 1
ATOM 1495 C C . ALA A 1 184 ? -5.250 -2.252 -9.257 1.00 96.44 184 ALA A C 1
ATOM 1497 O O . ALA A 1 184 ? -4.685 -2.480 -10.319 1.00 96.44 184 ALA A O 1
ATOM 1498 N N . SER A 1 185 ? -4.652 -2.460 -8.077 1.00 95.25 185 SER A N 1
ATOM 1499 C CA . SER A 1 185 ? -3.283 -2.971 -7.939 1.00 95.25 185 SER A CA 1
ATOM 1500 C C . SER A 1 185 ? -3.125 -4.399 -8.465 1.00 95.25 185 SER A C 1
ATOM 1502 O O . SER A 1 185 ? -2.151 -4.680 -9.156 1.00 95.25 185 SER A O 1
ATOM 1504 N N . VAL A 1 186 ? -4.068 -5.305 -8.179 1.00 94.75 186 VAL A N 1
ATOM 1505 C CA . VAL A 1 186 ? -4.011 -6.673 -8.730 1.00 94.75 186 VAL A CA 1
ATOM 1506 C C . VAL A 1 186 ? -4.270 -6.671 -10.231 1.00 94.75 186 VAL A C 1
ATOM 1508 O O . VAL A 1 186 ? -3.570 -7.363 -10.962 1.00 94.75 186 VAL A O 1
ATOM 1511 N N . LEU A 1 187 ? -5.223 -5.865 -10.706 1.00 95.00 187 LEU A N 1
ATOM 1512 C CA . LEU A 1 187 ? -5.483 -5.721 -12.137 1.00 95.00 187 LEU A CA 1
ATOM 1513 C C . LEU A 1 187 ? -4.248 -5.193 -12.877 1.00 95.00 187 LEU A C 1
ATOM 1515 O O . LEU A 1 187 ? -3.850 -5.780 -13.877 1.00 95.00 187 LEU A O 1
ATOM 1519 N N . HIS A 1 188 ? -3.613 -4.142 -12.353 1.00 94.75 188 HIS A N 1
ATOM 1520 C CA . HIS A 1 188 ? -2.350 -3.615 -12.868 1.00 94.75 188 HIS A CA 1
ATOM 1521 C C . HIS A 1 188 ? -1.282 -4.714 -12.955 1.00 94.75 188 HIS A C 1
ATOM 1523 O O . HIS A 1 188 ? -0.661 -4.883 -13.998 1.00 94.75 188 HIS A O 1
ATOM 1529 N N . TYR A 1 189 ? -1.127 -5.515 -11.895 1.00 93.19 189 TYR A N 1
ATOM 1530 C CA . TYR A 1 189 ? -0.136 -6.590 -11.851 1.00 93.19 189 TYR A CA 1
ATOM 1531 C C . TYR A 1 189 ? -0.410 -7.707 -12.873 1.00 93.19 189 TYR A C 1
ATOM 1533 O O . TYR A 1 189 ? 0.512 -8.176 -13.534 1.00 93.19 189 TYR A O 1
ATOM 1541 N N . ILE A 1 190 ? -1.677 -8.096 -13.048 1.00 92.81 190 ILE A N 1
ATOM 1542 C CA . ILE A 1 190 ? -2.091 -9.077 -14.064 1.00 92.81 190 ILE A CA 1
ATOM 1543 C C . ILE A 1 190 ? -1.818 -8.547 -15.475 1.00 92.81 190 ILE A C 1
ATOM 1545 O O . ILE A 1 190 ? -1.318 -9.287 -16.311 1.00 92.81 190 ILE A O 1
ATOM 1549 N N . MET A 1 191 ? -2.143 -7.279 -15.744 1.00 91.38 191 MET A N 1
ATOM 1550 C CA . MET A 1 191 ? -1.963 -6.677 -17.070 1.00 91.38 191 MET A CA 1
ATOM 1551 C C . MET A 1 191 ? -0.488 -6.447 -17.426 1.00 91.38 191 MET A C 1
ATOM 1553 O O . MET A 1 191 ? -0.140 -6.485 -18.603 1.00 91.38 191 MET A O 1
ATOM 1557 N N . GLN A 1 192 ? 0.363 -6.210 -16.423 1.00 88.25 192 GLN A N 1
ATOM 1558 C CA . GLN A 1 192 ? 1.803 -6.024 -16.602 1.00 88.25 192 GLN A CA 1
ATOM 1559 C C . GLN A 1 192 ? 2.504 -7.322 -17.022 1.00 88.25 192 GLN A C 1
ATOM 1561 O O . GLN A 1 192 ? 3.427 -7.297 -17.838 1.00 88.25 192 GLN A O 1
ATOM 1566 N N . LEU A 1 193 ? 2.108 -8.464 -16.448 1.00 86.00 193 LEU A N 1
ATOM 1567 C CA . LEU A 1 193 ? 2.785 -9.733 -16.703 1.00 86.00 193 LEU A CA 1
ATOM 1568 C C . LEU A 1 193 ? 2.370 -10.330 -18.048 1.00 86.00 193 LEU A C 1
ATOM 1570 O O . LEU A 1 193 ? 1.222 -10.704 -18.260 1.00 86.00 193 LEU A O 1
ATOM 1574 N N . LYS A 1 194 ? 3.357 -10.540 -18.922 1.00 75.31 194 LYS A N 1
ATOM 1575 C CA . LYS A 1 194 ? 3.194 -11.288 -20.182 1.00 75.31 194 LYS A CA 1
ATOM 1576 C C . LYS A 1 194 ? 3.449 -12.799 -20.035 1.00 75.31 194 LYS A C 1
ATOM 1578 O O . LYS A 1 194 ? 3.470 -13.513 -21.030 1.00 75.31 194 LYS A O 1
ATOM 1583 N N . GLY A 1 195 ? 3.686 -13.275 -18.809 1.00 78.75 195 GLY A N 1
ATOM 1584 C CA . GLY A 1 195 ? 4.133 -14.638 -18.508 1.00 78.75 195 GLY A CA 1
ATOM 1585 C C . GLY A 1 195 ? 3.270 -15.348 -17.464 1.00 78.75 195 GLY A C 1
ATOM 1586 O O . GLY A 1 195 ? 2.051 -15.418 -17.585 1.00 78.75 195 GLY A O 1
ATOM 1587 N N . ASN A 1 196 ? 3.911 -15.913 -16.437 1.00 83.81 196 ASN A N 1
ATOM 1588 C CA . ASN A 1 196 ? 3.234 -16.728 -15.429 1.00 83.81 196 ASN A CA 1
ATOM 1589 C C . ASN A 1 196 ? 2.307 -15.895 -14.525 1.00 83.81 196 ASN A C 1
ATOM 1591 O O . ASN A 1 196 ? 2.760 -15.135 -13.674 1.00 83.81 196 ASN A O 1
ATOM 1595 N N . LEU A 1 197 ? 0.999 -16.106 -14.660 1.00 89.12 197 LEU A N 1
ATOM 1596 C CA . LEU A 1 197 ? -0.028 -15.421 -13.873 1.00 89.12 197 LEU A CA 1
ATOM 1597 C C . LEU A 1 197 ? -0.255 -16.023 -12.474 1.00 89.12 197 LEU A C 1
ATOM 1599 O O . LEU A 1 197 ? -1.107 -15.519 -11.743 1.00 89.12 197 LEU A O 1
ATOM 1603 N N . ALA A 1 198 ? 0.481 -17.067 -12.076 1.00 89.38 198 ALA A N 1
ATOM 1604 C CA . ALA A 1 198 ? 0.303 -17.724 -10.779 1.00 89.38 198 ALA A CA 1
ATOM 1605 C C . ALA A 1 198 ? 0.429 -16.748 -9.599 1.00 89.38 198 ALA A C 1
ATOM 1607 O O . ALA A 1 198 ? -0.453 -16.716 -8.739 1.00 89.38 198 ALA A O 1
ATOM 1608 N N . ASP A 1 199 ? 1.469 -15.910 -9.592 1.00 86.94 199 ASP A N 1
ATOM 1609 C CA . ASP A 1 199 ? 1.700 -14.947 -8.512 1.00 86.94 199 ASP A CA 1
ATOM 1610 C C . ASP A 1 199 ? 0.588 -13.880 -8.440 1.00 86.94 199 ASP A C 1
ATOM 1612 O O . ASP A 1 199 ? -0.026 -13.737 -7.376 1.00 86.94 199 ASP A O 1
ATOM 1616 N N . PRO A 1 200 ? 0.231 -13.166 -9.533 1.00 88.38 200 PRO A N 1
ATOM 1617 C CA . PRO A 1 200 ? -0.900 -12.239 -9.519 1.00 88.38 200 PRO A CA 1
ATOM 1618 C C . PRO A 1 200 ? -2.227 -12.879 -9.093 1.00 88.38 200 PRO A C 1
ATOM 1620 O O . PRO A 1 200 ? -2.972 -12.290 -8.304 1.00 88.38 200 PRO A O 1
ATOM 1623 N N . LEU A 1 201 ? -2.524 -14.089 -9.577 1.00 90.12 201 LEU A N 1
ATOM 1624 C CA . LEU A 1 201 ? -3.757 -14.802 -9.237 1.00 90.12 201 LEU A CA 1
ATOM 1625 C C . LEU A 1 201 ? -3.787 -15.222 -7.767 1.00 90.12 201 LEU A C 1
ATOM 1627 O O . LEU A 1 201 ? -4.846 -15.155 -7.142 1.00 90.12 201 LEU A O 1
ATOM 1631 N N . PHE A 1 202 ? -2.642 -15.580 -7.185 1.00 92.81 202 PHE A N 1
ATOM 1632 C CA . PHE A 1 202 ? -2.531 -15.862 -5.758 1.00 92.81 202 PHE A CA 1
ATOM 1633 C C . PHE A 1 202 ? -2.891 -14.635 -4.905 1.00 92.81 202 PHE A C 1
ATOM 1635 O O . PHE A 1 202 ? -3.697 -14.742 -3.975 1.00 92.81 202 PHE A O 1
ATOM 1642 N N . TYR A 1 203 ? -2.393 -13.441 -5.249 1.00 91.31 203 TYR A N 1
ATOM 1643 C CA . TYR A 1 203 ? -2.815 -12.206 -4.568 1.00 91.31 203 TYR A CA 1
ATOM 1644 C C . TYR A 1 203 ? -4.286 -11.865 -4.829 1.00 91.31 203 TYR A C 1
ATOM 1646 O O . TYR A 1 203 ? -4.978 -11.403 -3.917 1.00 91.31 203 TYR A O 1
ATOM 1654 N N . GLY A 1 204 ? -4.786 -12.133 -6.037 1.00 90.81 204 GLY A N 1
ATOM 1655 C CA . GLY A 1 204 ? -6.207 -12.026 -6.363 1.00 90.81 204 GLY A CA 1
ATOM 1656 C C . GLY A 1 204 ? -7.079 -12.905 -5.463 1.00 90.81 204 GLY A C 1
ATOM 1657 O O . GLY A 1 204 ? -8.075 -12.429 -4.916 1.00 90.81 204 GLY A O 1
ATOM 1658 N N . LEU A 1 205 ? -6.668 -14.154 -5.227 1.00 93.31 205 LEU A N 1
ATOM 1659 C CA . LEU A 1 205 ? -7.342 -15.082 -4.319 1.00 93.31 205 LEU A CA 1
ATOM 1660 C C . LEU A 1 205 ? -7.321 -14.571 -2.873 1.00 93.31 205 LEU A C 1
ATOM 1662 O O . LEU A 1 205 ? -8.366 -14.551 -2.219 1.00 93.31 205 LEU A O 1
ATOM 1666 N N . ILE A 1 206 ? -6.167 -14.101 -2.382 1.00 92.56 206 ILE A N 1
ATOM 1667 C CA . ILE A 1 206 ? -6.048 -13.508 -1.039 1.00 92.56 206 ILE A CA 1
ATOM 1668 C C . ILE A 1 206 ? -7.012 -12.327 -0.884 1.00 92.56 206 ILE A C 1
ATOM 1670 O O . ILE A 1 206 ? -7.754 -12.260 0.101 1.00 92.56 206 ILE A O 1
ATOM 1674 N N . LEU A 1 207 ? -7.043 -11.404 -1.850 1.00 91.06 207 LEU A N 1
ATOM 1675 C CA . LEU A 1 207 ? -7.975 -10.277 -1.819 1.00 91.06 207 LEU A CA 1
ATOM 1676 C C . LEU A 1 207 ? -9.434 -10.734 -1.873 1.00 91.06 207 LEU A C 1
ATOM 1678 O O . LEU A 1 207 ? -10.256 -10.205 -1.122 1.00 91.06 207 LEU A O 1
ATOM 1682 N N . GLY A 1 208 ? -9.750 -11.734 -2.697 1.00 90.44 208 GLY A N 1
ATOM 1683 C CA . GLY A 1 208 ? -11.080 -12.334 -2.776 1.00 90.44 208 GLY A CA 1
ATOM 1684 C C . GLY A 1 208 ? -11.550 -12.874 -1.425 1.00 90.44 208 GLY A C 1
ATOM 1685 O O . GLY A 1 208 ? -12.634 -12.519 -0.956 1.00 90.44 208 GLY A O 1
ATOM 1686 N N . LEU A 1 209 ? -10.702 -13.648 -0.740 1.00 90.62 209 LEU A N 1
ATOM 1687 C CA . LEU A 1 209 ? -10.975 -14.167 0.605 1.00 90.62 209 LEU A CA 1
ATOM 1688 C C . LEU A 1 209 ? -11.137 -13.040 1.632 1.00 90.62 209 LEU A C 1
ATOM 1690 O O . LEU A 1 209 ? -12.064 -13.056 2.451 1.00 90.62 209 LEU A O 1
ATOM 1694 N N . LEU A 1 210 ? -10.280 -12.018 1.571 1.00 90.19 210 LEU A N 1
ATOM 1695 C CA . LEU A 1 210 ? -10.381 -10.857 2.451 1.00 90.19 210 LEU A CA 1
ATOM 1696 C C . LEU A 1 210 ? -11.696 -10.110 2.241 1.00 90.19 210 LEU A C 1
ATOM 1698 O O . LEU A 1 210 ? -12.358 -9.770 3.222 1.00 90.19 210 LEU A O 1
ATOM 1702 N N . PHE A 1 211 ? -12.121 -9.888 1.001 1.00 90.06 211 PHE A N 1
ATOM 1703 C CA . PHE A 1 211 ? -13.390 -9.225 0.706 1.00 90.06 211 PHE A CA 1
ATOM 1704 C C . PHE A 1 211 ? -14.590 -10.072 1.131 1.00 90.06 211 PHE A C 1
ATOM 1706 O O . PHE A 1 211 ? -15.507 -9.538 1.762 1.00 90.06 211 PHE A O 1
ATOM 1713 N N . ALA A 1 212 ? -14.555 -11.385 0.897 1.00 87.81 212 ALA A N 1
ATOM 1714 C CA . ALA A 1 212 ? -15.584 -12.307 1.369 1.00 87.81 212 ALA A CA 1
ATOM 1715 C C . ALA A 1 212 ? -15.741 -12.235 2.897 1.00 87.81 212 ALA A C 1
ATOM 1717 O O . ALA A 1 212 ? -16.849 -12.028 3.398 1.00 87.81 212 ALA A O 1
ATOM 1718 N N . SER A 1 213 ? -14.629 -12.270 3.645 1.00 85.44 213 SER A N 1
ATOM 1719 C CA . SER A 1 213 ? -14.651 -12.144 5.110 1.00 85.44 213 SER A CA 1
ATOM 1720 C C . SER A 1 213 ? -15.342 -10.853 5.576 1.00 85.44 213 SER A C 1
ATOM 1722 O O . SER A 1 213 ? -16.085 -10.846 6.559 1.00 85.44 213 SER A O 1
ATOM 1724 N N . ARG A 1 214 ? -15.175 -9.747 4.837 1.00 83.50 214 ARG A N 1
ATOM 1725 C CA . ARG A 1 214 ? -15.816 -8.461 5.148 1.00 83.50 214 ARG A CA 1
ATOM 1726 C C . ARG A 1 214 ? -17.304 -8.461 4.900 1.00 83.50 214 ARG A C 1
ATOM 1728 O O . ARG A 1 214 ? -18.036 -7.902 5.717 1.00 83.50 214 ARG A O 1
ATOM 1735 N N . ILE A 1 215 ? -17.731 -9.042 3.785 1.00 83.25 215 ILE A N 1
ATOM 1736 C CA . ILE A 1 215 ? -19.145 -9.146 3.437 1.00 83.25 215 ILE A CA 1
ATOM 1737 C C . ILE A 1 215 ? -19.859 -9.956 4.522 1.00 83.25 215 ILE A C 1
ATOM 1739 O O . ILE A 1 215 ? -20.866 -9.492 5.052 1.00 83.25 215 ILE A O 1
ATOM 1743 N N . ILE A 1 216 ? -19.274 -11.076 4.956 1.00 83.50 216 ILE A N 1
ATOM 1744 C CA . ILE A 1 216 ? -19.809 -11.912 6.041 1.00 83.50 216 ILE A CA 1
ATOM 1745 C C . ILE A 1 216 ? -19.940 -11.111 7.348 1.00 83.50 216 ILE A C 1
ATOM 1747 O O . ILE A 1 216 ? -21.010 -11.081 7.960 1.00 83.50 216 ILE A O 1
ATOM 1751 N N . ILE A 1 217 ? -18.886 -10.394 7.759 1.00 81.69 217 ILE A N 1
ATOM 1752 C CA . ILE A 1 217 ? -18.910 -9.562 8.978 1.00 81.69 217 ILE A CA 1
ATOM 1753 C C . ILE A 1 217 ? -19.969 -8.453 8.877 1.00 81.69 217 ILE A C 1
ATOM 1755 O O . ILE A 1 217 ? -20.661 -8.154 9.855 1.00 81.69 217 ILE A O 1
ATOM 1759 N N . TRP A 1 218 ? -20.104 -7.828 7.706 1.00 80.31 218 TRP A N 1
ATOM 1760 C CA . TRP A 1 218 ? -21.098 -6.784 7.470 1.00 80.31 218 TRP A CA 1
ATOM 1761 C C . TRP A 1 218 ? -22.529 -7.327 7.557 1.00 80.31 218 TRP A C 1
ATOM 1763 O O . TRP A 1 218 ? -23.366 -6.702 8.212 1.00 80.31 218 TRP A O 1
ATOM 1773 N N . ILE A 1 219 ? -22.796 -8.500 6.971 1.00 79.50 219 ILE A N 1
ATOM 1774 C CA . ILE A 1 219 ? -24.098 -9.177 7.051 1.00 79.50 219 ILE A CA 1
ATOM 1775 C C . ILE A 1 219 ? -24.439 -9.496 8.512 1.00 79.50 219 ILE A C 1
ATOM 1777 O O . ILE A 1 219 ? -25.508 -9.096 8.981 1.00 79.50 219 ILE A O 1
ATOM 1781 N N . ARG A 1 220 ? -23.512 -10.115 9.259 1.00 77.25 220 ARG A N 1
ATOM 1782 C CA . ARG A 1 220 ? -23.706 -10.469 10.677 1.00 77.25 220 ARG A CA 1
ATOM 1783 C C . ARG A 1 220 ? -24.068 -9.252 11.530 1.00 77.25 220 ARG A C 1
ATOM 1785 O O . ARG A 1 220 ? -25.036 -9.276 12.286 1.00 77.25 220 ARG A O 1
ATOM 1792 N N . ASN A 1 221 ? -23.323 -8.157 11.387 1.00 74.06 221 ASN A N 1
ATOM 1793 C CA . ASN A 1 221 ? -23.569 -6.948 12.176 1.00 74.06 221 ASN A CA 1
ATOM 1794 C C . ASN A 1 221 ? -24.916 -6.292 11.825 1.00 74.06 221 ASN A C 1
ATOM 1796 O O . ASN A 1 221 ? -25.573 -5.739 12.704 1.00 74.06 221 ASN A O 1
ATOM 1800 N N . ARG A 1 222 ? -25.357 -6.375 10.561 1.00 71.69 222 ARG A N 1
ATOM 1801 C CA . ARG A 1 222 ? -26.646 -5.826 10.116 1.00 71.69 222 ARG A CA 1
ATOM 1802 C C . ARG A 1 222 ? -27.838 -6.640 10.629 1.00 71.69 222 ARG A C 1
ATOM 1804 O O . ARG A 1 222 ? -28.876 -6.050 10.917 1.00 71.69 222 ARG A O 1
ATOM 1811 N N . GLN A 1 223 ? -27.691 -7.958 10.769 1.00 68.50 223 GLN A N 1
ATOM 1812 C CA . GLN A 1 223 ? -28.712 -8.831 11.363 1.00 68.50 223 GLN A CA 1
ATOM 1813 C C . GLN A 1 223 ? -28.945 -8.499 12.843 1.00 68.50 223 GLN A C 1
ATOM 1815 O O . GLN A 1 223 ? -30.090 -8.318 13.247 1.00 68.50 223 GLN A O 1
ATOM 1820 N N . VAL A 1 224 ? -27.879 -8.294 13.624 1.00 63.28 224 VAL A N 1
ATOM 1821 C CA . VAL A 1 224 ? -27.991 -7.891 15.041 1.00 63.28 224 VAL A CA 1
ATOM 1822 C C . VAL A 1 224 ? -28.697 -6.538 15.187 1.00 63.28 224 VAL A C 1
ATOM 1824 O O . VAL A 1 224 ? -29.580 -6.391 16.028 1.00 63.28 224 VAL A O 1
ATOM 1827 N N . SER A 1 225 ? -28.383 -5.558 14.331 1.00 60.22 225 SER A N 1
ATOM 1828 C CA . SER A 1 225 ? -29.061 -4.252 14.358 1.00 60.22 225 SER A CA 1
ATOM 1829 C C . SER A 1 225 ? -30.536 -4.315 13.951 1.00 60.22 225 SER A C 1
ATOM 1831 O O . SER A 1 225 ? -31.305 -3.459 14.368 1.00 60.22 225 SER A O 1
ATOM 1833 N N . ARG A 1 226 ? -30.942 -5.302 13.138 1.00 60.16 226 ARG A N 1
ATOM 1834 C CA . ARG A 1 226 ? -32.356 -5.522 12.784 1.00 60.16 226 ARG A CA 1
ATOM 1835 C C . ARG A 1 226 ? -33.147 -6.198 13.902 1.00 60.16 226 ARG A C 1
ATOM 1837 O O . ARG A 1 226 ? -34.337 -5.940 14.010 1.00 60.16 226 ARG A O 1
ATOM 1844 N N . LEU A 1 227 ? -32.502 -7.037 14.713 1.00 61.78 227 LEU A N 1
ATOM 1845 C CA . LEU A 1 227 ? -33.130 -7.678 15.875 1.00 61.78 227 LEU A CA 1
ATOM 1846 C C . LEU A 1 227 ? -33.286 -6.709 17.056 1.00 61.78 227 LEU A C 1
ATOM 1848 O O . LEU A 1 227 ? -34.209 -6.850 17.852 1.00 61.78 227 LEU A O 1
ATOM 1852 N N . MET A 1 228 ? -32.434 -5.684 17.139 1.00 61.00 228 MET A N 1
ATOM 1853 C CA . MET A 1 228 ? -32.595 -4.555 18.058 1.00 61.00 228 MET A CA 1
ATOM 1854 C C . MET A 1 228 ? -33.620 -3.546 17.512 1.00 61.00 228 MET A C 1
ATOM 1856 O O . MET A 1 228 ? -33.275 -2.419 17.163 1.00 61.00 228 MET A O 1
ATOM 1860 N N . ILE A 1 229 ? -34.889 -3.945 17.422 1.00 63.28 229 ILE A N 1
ATOM 1861 C CA . ILE A 1 229 ? -35.994 -2.991 17.258 1.00 63.28 229 ILE A CA 1
ATOM 1862 C C . ILE A 1 229 ? -36.148 -2.274 18.608 1.00 63.28 229 ILE A C 1
ATOM 1864 O O . ILE A 1 229 ? -36.397 -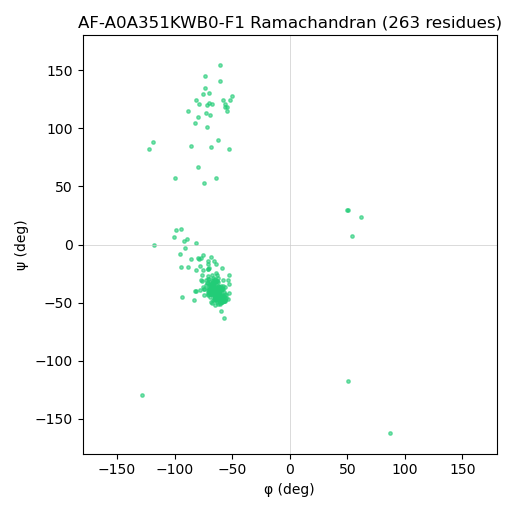2.953 19.608 1.00 63.28 229 ILE A O 1
ATOM 1868 N N . PRO A 1 230 ? -35.997 -0.937 18.693 1.00 60.97 230 PRO A N 1
ATOM 1869 C CA . PRO A 1 230 ? -36.351 -0.212 19.905 1.00 60.97 230 PRO A CA 1
ATOM 1870 C C . PRO A 1 230 ? -37.815 -0.523 20.200 1.00 60.97 230 PRO A C 1
ATOM 1872 O O . PRO A 1 230 ? -38.673 -0.250 19.359 1.00 60.97 230 PRO A O 1
ATOM 1875 N N . ARG A 1 231 ? -38.102 -1.148 21.347 1.00 65.56 231 ARG A N 1
ATOM 1876 C CA . ARG A 1 231 ? -39.484 -1.404 21.760 1.00 65.56 231 ARG A CA 1
ATOM 1877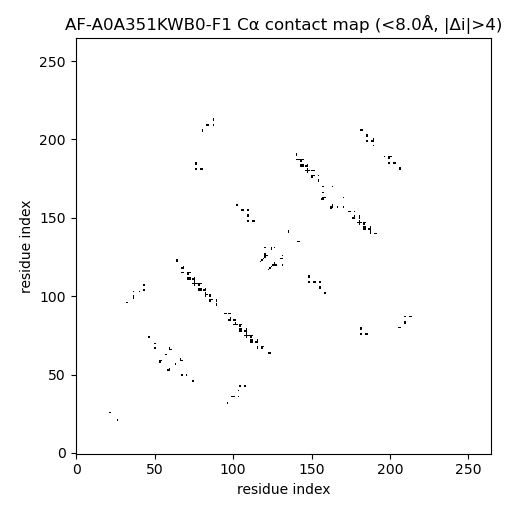 C C . ARG A 1 231 ? -40.193 -0.043 21.736 1.00 65.56 231 ARG A C 1
ATOM 1879 O O . ARG A 1 231 ? -39.721 0.858 22.434 1.00 65.56 231 ARG A O 1
ATOM 1886 N N . PRO A 1 232 ? -41.233 0.163 20.907 1.00 62.72 232 PRO A N 1
ATOM 1887 C CA . PRO A 1 232 ? -41.963 1.419 20.942 1.00 62.72 232 PRO A CA 1
ATOM 1888 C C . PRO A 1 232 ? -42.496 1.574 22.365 1.00 62.72 232 PRO A C 1
ATOM 1890 O O . PRO A 1 232 ? -43.123 0.645 22.883 1.00 62.72 232 PRO A O 1
ATOM 1893 N N . ARG A 1 233 ? -42.161 2.698 23.008 1.00 73.06 233 ARG A N 1
ATOM 1894 C CA . ARG A 1 233 ? -42.649 3.048 24.345 1.00 73.06 233 ARG A CA 1
ATOM 1895 C C . ARG A 1 233 ? -44.175 2.987 24.292 1.00 73.06 233 ARG A C 1
ATOM 1897 O O . ARG A 1 233 ? -44.782 3.688 23.482 1.00 73.06 233 ARG A O 1
ATOM 1904 N N . ARG A 1 234 ? -44.780 2.054 25.031 1.00 76.12 234 ARG A N 1
ATOM 1905 C CA . ARG A 1 234 ? -46.239 1.898 25.050 1.00 76.12 234 ARG A CA 1
ATOM 1906 C C . ARG A 1 234 ? -46.814 3.055 25.858 1.00 76.12 234 ARG A C 1
ATOM 1908 O O . ARG A 1 234 ? -46.227 3.439 26.857 1.00 76.12 234 ARG A O 1
ATOM 1915 N N . LEU A 1 235 ? -47.990 3.550 25.475 1.00 69.75 235 LEU A N 1
ATOM 1916 C CA . LEU A 1 235 ? -48.714 4.597 26.216 1.00 69.75 235 LEU A CA 1
ATOM 1917 C C . LEU A 1 235 ? -48.909 4.267 27.714 1.00 69.75 235 LEU A C 1
ATOM 1919 O O . LEU A 1 235 ? -48.984 5.176 28.529 1.00 69.75 235 LEU A O 1
ATOM 1923 N N . GLY A 1 236 ? -48.938 2.982 28.085 1.00 66.88 236 GLY A N 1
ATOM 1924 C CA . GLY A 1 236 ? -49.003 2.548 29.486 1.00 66.88 236 GLY A CA 1
ATOM 1925 C C . GLY A 1 236 ? -47.691 2.686 30.269 1.00 66.88 236 GLY A C 1
ATOM 1926 O O . GLY A 1 236 ? -47.735 2.795 31.490 1.00 66.88 236 GLY A O 1
ATOM 1927 N N . ASP A 1 237 ? -46.538 2.734 29.592 1.00 75.81 237 ASP A N 1
ATOM 1928 C CA . ASP A 1 237 ? -45.230 2.867 30.247 1.00 75.81 237 ASP A CA 1
ATOM 1929 C C . ASP A 1 237 ? -45.110 4.249 30.925 1.00 75.81 237 ASP A C 1
ATOM 1931 O O . ASP A 1 237 ? -44.529 4.366 32.001 1.00 75.81 237 ASP A O 1
ATOM 1935 N N . ASP A 1 238 ? -45.724 5.286 30.340 1.00 75.50 238 ASP A N 1
ATOM 1936 C CA . ASP A 1 238 ? -45.740 6.648 30.894 1.00 75.50 238 ASP A CA 1
ATOM 1937 C C . ASP A 1 238 ? -46.726 6.782 32.079 1.00 75.50 238 ASP A C 1
ATOM 1939 O O . ASP A 1 238 ? -46.485 7.528 33.035 1.00 75.50 238 ASP A O 1
ATOM 1943 N N . GLU A 1 239 ? -47.825 6.019 32.068 1.00 74.56 239 GLU A N 1
ATOM 1944 C CA . GLU A 1 239 ? -48.761 5.916 33.199 1.00 74.56 239 GLU A CA 1
ATOM 1945 C C . GLU A 1 239 ? -48.143 5.173 34.393 1.00 74.56 239 GLU A C 1
ATOM 1947 O O . GLU A 1 239 ? -48.343 5.546 35.550 1.00 74.56 239 GLU A O 1
ATOM 1952 N N . GLU A 1 240 ? -47.366 4.126 34.126 1.00 76.38 240 GLU A N 1
ATOM 1953 C CA . GLU A 1 240 ? -46.680 3.353 35.159 1.00 76.38 240 GLU A CA 1
ATOM 1954 C C . GLU A 1 240 ? -45.474 4.120 35.734 1.00 76.38 240 GLU A C 1
ATOM 1956 O O . GLU A 1 240 ? -45.256 4.122 36.949 1.00 76.38 240 GLU A O 1
ATOM 1961 N N . GLU A 1 241 ? -44.733 4.851 34.893 1.00 76.69 241 GLU A N 1
ATOM 1962 C CA . GLU A 1 241 ? -43.637 5.736 35.309 1.00 76.69 241 GLU A CA 1
ATOM 1963 C C . GLU A 1 241 ? -44.162 6.905 36.168 1.00 76.69 241 GLU A C 1
ATOM 1965 O O . GLU A 1 241 ? -43.611 7.190 37.234 1.00 76.69 241 GLU A O 1
ATOM 1970 N N . SER A 1 242 ? -45.284 7.526 35.785 1.00 71.62 242 SER A N 1
ATOM 1971 C CA . SER A 1 242 ? -45.912 8.607 36.564 1.00 71.62 242 SER A CA 1
ATOM 1972 C C . SER A 1 242 ? -46.510 8.134 37.897 1.00 71.62 242 SER A C 1
ATOM 1974 O O . SER A 1 242 ? -46.337 8.819 38.912 1.00 71.62 242 SER A O 1
ATOM 1976 N N . LYS A 1 243 ? -47.128 6.944 37.950 1.00 76.06 243 LYS A N 1
ATOM 1977 C CA . LYS A 1 243 ? -47.584 6.325 39.211 1.00 76.06 243 LYS A CA 1
ATOM 1978 C C . LYS A 1 243 ? -46.420 6.022 40.154 1.00 76.06 243 LYS A C 1
ATOM 1980 O O . LYS A 1 243 ? -46.494 6.356 41.337 1.00 76.06 243 LYS A O 1
ATOM 1985 N N . ASN A 1 244 ? -45.330 5.451 39.644 1.00 72.44 244 ASN A N 1
ATOM 1986 C CA . ASN A 1 244 ? -44.149 5.144 40.454 1.00 72.44 244 ASN A CA 1
ATOM 1987 C C . ASN A 1 244 ? -43.445 6.407 40.975 1.00 72.44 244 ASN A C 1
ATOM 1989 O O . ASN A 1 244 ? -43.051 6.451 42.141 1.00 72.44 244 ASN A O 1
ATOM 1993 N N . LEU A 1 245 ? -43.361 7.469 40.165 1.00 76.38 245 LEU A N 1
ATOM 1994 C CA . LEU A 1 245 ? -42.844 8.772 40.601 1.00 76.38 245 LEU A CA 1
ATOM 1995 C C . LEU A 1 245 ? -43.730 9.418 41.680 1.00 76.38 245 LEU A C 1
ATOM 1997 O O . LEU A 1 245 ? -43.212 10.008 42.631 1.00 76.38 245 LEU A O 1
ATOM 2001 N N . GLY A 1 246 ? -45.055 9.278 41.572 1.00 69.94 246 GLY A N 1
ATOM 2002 C CA . GLY A 1 246 ? -46.004 9.722 42.597 1.00 69.94 246 GLY A CA 1
ATOM 2003 C C . GLY A 1 246 ? -45.834 8.978 43.926 1.00 69.94 246 GLY A C 1
ATOM 2004 O O . GLY A 1 246 ? -45.755 9.605 44.984 1.00 69.94 246 GLY A O 1
ATOM 2005 N N . LEU A 1 247 ? -45.685 7.650 43.874 1.00 65.81 247 LEU A N 1
ATOM 2006 C CA . LEU A 1 247 ? -45.444 6.805 45.050 1.00 65.81 247 LEU A CA 1
ATOM 2007 C C . LEU A 1 247 ? -44.097 7.111 45.722 1.00 65.81 247 LEU A C 1
ATOM 2009 O O . LEU A 1 247 ? -44.010 7.174 46.950 1.00 65.81 247 LEU A O 1
ATOM 2013 N N . GLN A 1 248 ? -43.049 7.366 44.936 1.00 63.59 248 GLN A N 1
ATOM 2014 C CA . GLN A 1 248 ? -41.728 7.715 45.458 1.00 63.59 248 GLN A CA 1
ATOM 2015 C C . GLN A 1 248 ? -41.728 9.082 46.161 1.00 63.59 248 GLN A C 1
ATOM 2017 O O . GLN A 1 248 ? -41.113 9.237 47.218 1.00 63.59 248 GLN A O 1
ATOM 2022 N N . LYS A 1 249 ? -42.470 10.059 45.624 1.00 62.75 249 LYS A N 1
ATOM 2023 C CA . LYS A 1 249 ? -42.637 11.386 46.236 1.00 62.75 249 LYS A CA 1
ATOM 2024 C C . LYS A 1 249 ? -43.447 11.327 47.536 1.00 62.75 249 LYS A C 1
ATOM 2026 O O . LYS A 1 249 ? -43.139 12.058 48.472 1.00 62.75 249 LYS A O 1
ATOM 2031 N N . SER A 1 250 ? -44.426 10.420 47.615 1.00 59.59 250 SER A N 1
ATOM 2032 C CA . SER A 1 250 ? -45.205 10.163 48.833 1.00 59.59 250 SER A CA 1
ATOM 2033 C C . SER A 1 250 ? -44.374 9.512 49.944 1.00 59.59 250 SER A C 1
ATOM 2035 O O . SER A 1 250 ? -44.534 9.884 51.102 1.00 59.59 250 SER A O 1
ATOM 2037 N N . ARG A 1 251 ? -43.472 8.576 49.614 1.00 58.94 251 ARG A N 1
ATOM 2038 C CA . ARG A 1 251 ? -42.547 7.977 50.597 1.00 58.94 251 ARG A CA 1
ATOM 2039 C C . ARG A 1 251 ? -41.524 8.984 51.117 1.00 58.94 251 ARG A C 1
ATOM 2041 O O . ARG A 1 251 ? -41.287 9.055 52.313 1.00 58.94 251 ARG A O 1
ATOM 2048 N N . HIS A 1 252 ? -40.960 9.813 50.239 1.00 56.66 252 HIS A N 1
ATOM 2049 C CA . HIS A 1 252 ? -39.936 10.779 50.646 1.00 56.66 252 HIS A CA 1
ATOM 2050 C C . HIS A 1 252 ? -40.484 11.937 51.505 1.00 56.66 252 HIS A C 1
ATOM 2052 O O . HIS A 1 252 ? -39.724 12.568 52.230 1.00 56.66 252 HIS A O 1
ATOM 2058 N N . GLY A 1 253 ? -41.796 12.198 51.456 1.00 55.06 253 GLY A N 1
ATOM 2059 C CA . GLY A 1 253 ? -42.468 13.169 52.328 1.00 55.06 253 GLY A CA 1
ATOM 2060 C C . GLY A 1 253 ? -42.766 12.669 53.748 1.00 55.06 253 GLY A C 1
ATOM 2061 O O . GLY A 1 253 ? -43.108 13.484 54.599 1.00 55.06 253 GLY A O 1
ATOM 2062 N N . GLN A 1 254 ? -42.643 11.364 54.019 1.00 55.94 254 GLN A N 1
ATOM 2063 C CA . GLN A 1 254 ? -42.867 10.788 55.354 1.00 55.94 254 GLN A CA 1
ATOM 2064 C C . GLN A 1 254 ? -41.578 10.646 56.179 1.00 55.94 254 GLN A C 1
ATOM 2066 O O . GLN A 1 254 ? -41.654 10.616 57.403 1.00 55.94 254 GLN A O 1
ATOM 2071 N N . ASP A 1 255 ? -40.405 10.660 55.537 1.00 53.09 255 ASP A N 1
ATOM 2072 C CA . ASP A 1 255 ? -39.115 10.410 56.199 1.00 53.09 255 ASP A CA 1
ATOM 2073 C C . ASP A 1 255 ? -38.306 11.680 56.520 1.00 53.09 255 ASP A C 1
ATOM 2075 O O . ASP A 1 255 ? -37.164 11.583 56.965 1.00 53.09 255 ASP A O 1
ATOM 2079 N N . THR A 1 256 ? -38.845 12.888 56.313 1.00 53.47 256 THR A N 1
ATOM 2080 C CA . THR A 1 256 ? -38.182 14.122 56.775 1.00 53.47 256 THR A CA 1
ATOM 2081 C C . THR A 1 256 ? -38.437 14.337 58.271 1.00 53.47 256 THR A C 1
ATOM 2083 O O . THR A 1 256 ? -39.559 14.695 58.635 1.00 53.47 256 THR A O 1
ATOM 2086 N N . PRO A 1 257 ? -37.430 14.182 59.157 1.00 52.31 257 PRO A N 1
ATOM 2087 C CA . PRO A 1 257 ? -37.608 14.463 60.571 1.00 52.31 257 PRO A CA 1
ATOM 2088 C C . PRO A 1 257 ? -37.753 15.973 60.768 1.00 52.31 257 PRO A C 1
ATOM 2090 O O . PRO A 1 257 ? -36.956 16.767 60.258 1.00 52.31 257 PRO A O 1
ATOM 2093 N N . ALA A 1 258 ? -38.789 16.369 61.508 1.00 55.88 258 ALA A N 1
ATOM 2094 C CA . ALA A 1 258 ? -39.026 17.750 61.892 1.00 55.88 258 ALA A CA 1
ATOM 2095 C C . ALA A 1 258 ? -37.799 18.311 62.629 1.00 55.88 258 ALA A C 1
ATOM 2097 O O . ALA A 1 258 ? -37.374 17.797 63.663 1.00 55.88 258 ALA A O 1
ATOM 2098 N N . LYS A 1 259 ? -37.222 19.379 62.075 1.00 57.88 259 LYS A N 1
ATOM 2099 C CA . LYS A 1 259 ? -36.129 20.138 62.684 1.00 57.88 259 LYS A CA 1
ATOM 2100 C C . LYS A 1 259 ? -36.678 20.854 63.932 1.00 57.88 259 LYS A C 1
ATOM 2102 O O . LYS A 1 259 ? -37.611 21.642 63.773 1.00 57.88 259 LYS A O 1
ATOM 2107 N N . PRO A 1 260 ? -36.147 20.629 65.148 1.00 50.81 260 PRO A N 1
ATOM 2108 C CA . PRO A 1 260 ? -36.633 21.334 66.325 1.00 50.81 260 PRO A CA 1
ATOM 2109 C C . PRO A 1 260 ? -36.214 22.806 66.242 1.00 50.81 260 PRO A C 1
ATOM 2111 O O . PRO A 1 260 ? -35.033 23.135 66.109 1.00 50.81 260 PRO A O 1
ATOM 2114 N N . SER A 1 261 ? -37.212 23.687 66.271 1.00 49.75 261 SER A N 1
ATOM 2115 C CA . SER A 1 261 ? -37.041 25.135 66.347 1.00 49.75 261 SER A CA 1
ATOM 2116 C C . SER A 1 261 ? -36.556 25.496 67.752 1.00 49.75 261 SER A C 1
ATOM 2118 O O . SER A 1 261 ? -37.334 25.493 68.702 1.00 49.75 261 SER A O 1
ATOM 2120 N N . GLY A 1 262 ? -35.254 25.748 67.882 1.00 46.12 262 GLY A N 1
ATOM 2121 C CA . GLY A 1 262 ? -34.628 26.252 69.101 1.00 46.12 262 GLY A CA 1
ATOM 2122 C C . GLY A 1 262 ? -34.960 27.726 69.326 1.00 46.12 262 GLY A C 1
ATOM 2123 O O . GLY A 1 262 ? -34.935 28.525 68.392 1.00 46.12 262 GLY A O 1
ATOM 2124 N N . MET A 1 263 ? -35.306 28.026 70.574 1.00 47.41 263 MET A N 1
ATOM 2125 C CA . MET A 1 263 ? -35.781 29.301 71.101 1.00 47.41 263 MET A CA 1
ATOM 2126 C C . MET A 1 263 ? -34.775 30.443 70.939 1.00 47.41 263 MET A C 1
ATOM 2128 O O . MET A 1 263 ? -33.576 30.275 71.152 1.00 47.41 263 MET A O 1
ATOM 2132 N N . VAL A 1 264 ? -35.326 31.612 70.618 1.00 48.91 264 VAL A N 1
ATOM 2133 C CA . VAL A 1 264 ? -34.720 32.927 70.822 1.00 48.91 264 VAL A CA 1
ATOM 2134 C C . VAL A 1 264 ? -34.966 33.316 72.280 1.00 48.91 264 VAL A C 1
ATOM 2136 O O .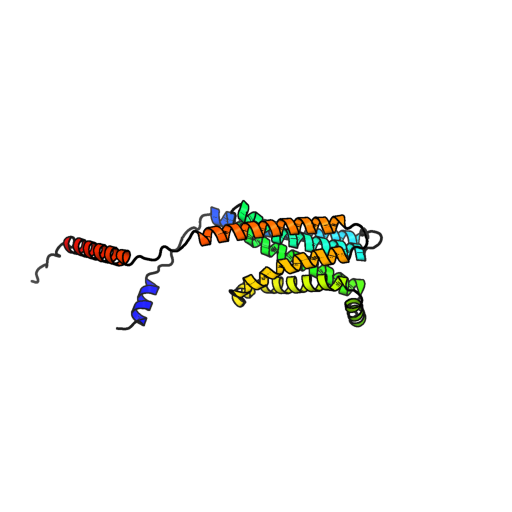 VAL A 1 264 ? -36.119 33.317 72.705 1.00 48.91 264 VAL A O 1
ATOM 2139 N N . ASN A 1 265 ? -33.894 33.625 73.007 1.00 52.75 265 ASN A N 1
ATOM 2140 C CA . ASN A 1 265 ? -33.851 34.514 74.170 1.00 52.75 265 ASN A CA 1
ATOM 2141 C C . ASN A 1 265 ? -32.499 35.226 74.150 1.00 52.75 265 ASN A C 1
ATOM 2143 O O . ASN A 1 265 ? -31.494 34.534 73.862 1.00 52.75 265 ASN A O 1
#

Solvent-accessible surface area (backbone atoms only — not comparable to full-atom values): 14920 Å² total; per-residue (Å²): 133,66,67,68,59,57,56,56,57,58,62,72,68,60,67,76,81,75,73,83,70,83,45,69,67,60,56,50,53,52,50,54,51,51,52,50,51,52,48,52,52,56,58,67,44,46,63,58,53,50,50,50,50,30,62,78,67,66,62,52,57,97,51,47,67,60,41,50,44,52,50,28,44,51,52,13,50,50,25,43,50,53,30,62,47,47,55,63,50,32,67,76,67,69,47,73,82,56,59,65,54,34,57,50,29,44,46,50,13,38,50,28,42,49,50,29,52,46,43,50,42,48,71,77,43,68,68,40,64,70,61,49,57,49,49,63,71,74,35,72,49,51,52,34,40,54,52,18,52,53,48,40,48,58,48,51,68,42,60,46,74,64,34,43,64,74,42,50,81,54,39,65,62,59,60,54,46,56,58,56,24,55,52,24,44,42,52,19,50,48,60,66,54,93,67,85,56,65,66,44,48,50,53,45,49,52,51,50,53,54,50,51,56,49,52,54,52,51,52,54,56,52,53,55,57,64,72,60,62,78,77,76,84,51,81,63,56,59,55,52,49,50,50,50,53,52,53,51,53,57,55,61,69,71,72,64,78,84,77,82,85,76,82,90,130

Sequence (265 aa):
VDFQLVLRKKKNQIKPLDFGISSPIFASAVIWLSDLWNFCLFLSLLPGIYLWFLIQFEALGPNPVEAFHLFTGIWALRFLCLTLVITPLQVVTAWRGVAPFRQLFGLTSFFYAALHVYGYLSIDHALIWSTIGQDLVETPYLWPGLLAIFILLLLALSSPKQGKKLLGKKWKKLHRWIYVAAVASVLHYIMQLKGNLADPLFYGLILGLLFASRIIIWIRNRQVSRLMIPRPRRLGDDEEESKNLGLQKSRHGQDTPAKPSGMVN

Radius of gyration: 30.12 Å; Cα contacts (8 Å, |Δi|>4): 143; chains: 1; bounding box: 75×52×100 Å

Foldseek 3Di:
DDPVVVVVVVVVPCPPPPPVPPPVVVVVVVVVLVVVLVVVLVVLCVLVVVLVVCVVVVVLPDCNLVSLLCSLLVSLLVLLLVLLVLVLVCVVVVDPSSVVVNLSSLLSSLVSLVSNVVSCCCVVPVVPVVVVVVCVVVPPLCVLSVLLNVLSVQLNVLSDPVSCVVCPPCNVVSVVCSLSSSVSSLSSVCSPDPDDCPVSVVSVVSSVVSVVSVVVVVVVVVVVVVVPDPPPCDPVNVVVVVVVVVVVVVVVVVPDDDDDDDDDD

Secondary structure (DSSP, 8-state):
--HHHHHHHHHTS----------HHHHHHHHHHHHHHHHHHHHHHHHHHHHHHHHHTTTT-S-HHHHHHHHHHHHHHHHHHHHHHHHHHHHHH--GGGHHHHHHHHHHHHHHHHHHHHHIIIIITTT-HHHHHHHHHH-TTHHHHHHHHHHHHHHHHT-SHHHHHHHTTHHHHHGGGHHHHHHHHHHHHHHH-SS--HHHHHHHHHHHHHHHHHHHHHHHHHHHHHH-PPPP--HHHHHHHHHHHHHHHHHHTTS-PPPP-PPP-

pLDDT: mean 80.34, std 16.35, range [38.59, 97.0]

Mean predicted aligned error: 13.51 Å